Protein AF-A0A436FTK3-F1 (afdb_monomer)

Solvent-accessible surface area (backbone atoms only — not comparable to full-atom values): 15078 Å² total; per-residue (Å²): 104,61,49,60,59,57,43,42,43,65,61,56,48,52,35,53,52,25,52,74,69,74,47,86,57,78,79,84,74,52,60,85,70,37,54,44,73,93,48,45,76,84,38,62,98,36,31,51,55,28,17,63,27,24,53,17,51,73,57,84,62,74,92,44,69,84,29,49,45,37,90,75,38,35,69,37,56,40,64,34,30,89,88,58,62,38,43,26,29,13,31,55,62,85,71,75,52,49,54,31,65,59,27,26,24,32,49,45,66,89,50,94,93,46,76,40,73,25,55,57,34,62,77,29,45,62,90,55,43,74,36,44,95,54,41,64,79,61,88,67,90,50,87,64,54,43,69,52,39,60,58,69,53,41,89,82,52,77,51,82,41,48,86,39,15,33,28,23,36,56,46,52,71,89,62,56,91,58,31,22,32,36,77,45,79,34,70,59,27,67,60,37,52,74,69,70,50,59,63,68,55,33,54,64,72,21,36,41,61,20,17,22,18,42,14,46,88,46,38,38,39,33,81,82,32,36,35,39,78,54,47,91,88,42,89,59,30,50,84,92,30,17,28,42,40,55,56,79,49,42,85,74,54,49,87,89,50,74,82,78,65,86,72,76,80,84,70,132

Sequence (268 aa):
GSAVFFADLPRRRAIVEQFAAGSHPDFTRGFAARPDARYAEALKGTDLYNGWGSICYRGEDASFKDWNCGAGLRCAGVHESAIHPGFGTCVSDAGTAVGDPVEFGEIRMSSWGSDQYCRISPTTAKACAIDPARDKKPPVKLAGYGAARQRYDNPQQKTGGFPGGMLRKASCDKLPDEATCGRLAKTGFNDCIASGKDHKFCTKEFTKTAGLRACDKAHPCREDYICTAGYDDLVQAKAGKGTCIPPYFIFQFRVDGHPRSWVQDVRE

Radius of gyration: 20.64 Å; Cα contacts (8 Å, |Δi|>4): 523; chains: 1; bounding box: 57×51×52 Å

Nearest PDB structures (foldseek):
  1pyt-assembly1_D  TM=1.797E-01  e=7.342E+00  Bos taurus

Mean predicted aligned error: 8.43 Å

Structure (mmCIF, N/CA/C/O backbone):
data_AF-A0A436FTK3-F1
#
_entry.id   AF-A0A436FTK3-F1
#
loop_
_atom_site.group_PDB
_atom_site.id
_atom_site.type_symbol
_atom_site.label_atom_id
_atom_site.label_alt_id
_atom_site.label_comp_id
_atom_site.label_asym_id
_atom_site.label_entity_id
_atom_site.label_seq_id
_atom_site.pdbx_PDB_ins_code
_atom_site.Cartn_x
_atom_site.Cartn_y
_atom_site.Cartn_z
_atom_site.occupancy
_atom_site.B_iso_or_equiv
_atom_site.auth_seq_id
_atom_site.auth_comp_id
_atom_site.auth_asym_id
_atom_site.auth_atom_id
_atom_site.pdbx_PDB_model_num
ATOM 1 N N . GLY A 1 1 ? -10.104 1.700 -2.235 1.00 52.34 1 GLY A N 1
ATOM 2 C CA . GLY A 1 1 ? -10.501 2.410 -0.994 1.00 52.34 1 GLY A CA 1
ATOM 3 C C . GLY A 1 1 ? -9.342 2.403 -0.012 1.00 52.34 1 GLY A C 1
ATOM 4 O O . GLY A 1 1 ? -8.487 1.541 -0.155 1.00 52.34 1 GLY A O 1
ATOM 5 N N . SER A 1 2 ? -9.280 3.358 0.922 1.00 68.31 2 SER A N 1
ATOM 6 C CA . SER A 1 2 ? -8.193 3.462 1.920 1.00 68.31 2 SER A CA 1
ATOM 7 C C . SER A 1 2 ? -8.283 2.345 2.972 1.00 68.31 2 SER A C 1
ATOM 9 O O . SER A 1 2 ? -9.387 2.027 3.419 1.00 68.31 2 SER A O 1
ATOM 11 N N . ALA A 1 3 ? -7.139 1.777 3.374 1.00 79.19 3 ALA A N 1
ATOM 12 C CA . ALA A 1 3 ? -7.031 0.771 4.438 1.00 79.19 3 ALA A CA 1
ATOM 13 C C . ALA A 1 3 ? -7.686 1.254 5.740 1.00 79.19 3 ALA A C 1
ATOM 15 O O . ALA A 1 3 ? -8.516 0.559 6.322 1.00 79.19 3 ALA A O 1
ATOM 16 N N . VAL A 1 4 ? -7.403 2.507 6.108 1.00 81.44 4 VAL A N 1
ATOM 17 C CA . VAL A 1 4 ? -7.935 3.184 7.296 1.00 81.44 4 VAL A CA 1
ATOM 18 C C . VAL A 1 4 ? -9.462 3.174 7.324 1.00 81.44 4 VAL A C 1
ATOM 20 O O . VAL A 1 4 ? -10.056 2.980 8.378 1.00 81.44 4 VAL A O 1
ATOM 23 N N . PHE A 1 5 ? -10.125 3.353 6.176 1.00 85.44 5 PHE A N 1
ATOM 24 C CA . PHE A 1 5 ? -11.587 3.325 6.125 1.00 85.44 5 PHE A CA 1
ATOM 25 C C . PHE A 1 5 ? -12.142 1.933 6.439 1.00 85.44 5 PHE A C 1
ATOM 27 O O . PHE A 1 5 ? -13.043 1.812 7.265 1.00 85.44 5 PHE A O 1
ATOM 34 N N . PHE A 1 6 ? -11.613 0.890 5.790 1.00 88.50 6 PHE A N 1
ATOM 35 C CA . PHE A 1 6 ? -12.088 -0.480 5.999 1.00 88.50 6 PHE A CA 1
ATOM 36 C C . PHE A 1 6 ? -11.806 -0.965 7.418 1.00 88.50 6 PHE A C 1
ATOM 38 O O . PHE A 1 6 ? -12.663 -1.596 8.032 1.00 88.50 6 PHE A O 1
ATOM 45 N N . ALA A 1 7 ? -10.649 -0.598 7.961 1.00 89.75 7 ALA A N 1
ATOM 46 C CA . ALA A 1 7 ? -10.268 -0.947 9.316 1.00 89.75 7 ALA A CA 1
ATOM 47 C C . ALA A 1 7 ? -11.085 -0.200 10.393 1.00 89.75 7 ALA A C 1
ATOM 49 O O . ALA A 1 7 ? -11.213 -0.679 11.515 1.00 89.75 7 ALA A O 1
ATOM 50 N N . ASP A 1 8 ? -11.684 0.945 10.048 1.00 91.50 8 ASP A N 1
ATOM 51 C CA . ASP A 1 8 ? -12.569 1.731 10.921 1.00 91.50 8 ASP A CA 1
ATOM 52 C C . ASP A 1 8 ? -14.042 1.269 10.869 1.00 91.50 8 ASP A C 1
ATOM 54 O O . ASP A 1 8 ? -14.872 1.738 11.653 1.00 91.50 8 ASP A O 1
ATOM 58 N N . LEU A 1 9 ? -14.399 0.347 9.964 1.00 92.44 9 LEU A N 1
ATOM 59 C CA . LEU A 1 9 ? -15.775 -0.152 9.836 1.00 92.44 9 LEU A CA 1
ATOM 60 C C . LEU A 1 9 ? -16.331 -0.783 11.123 1.00 92.44 9 LEU A C 1
ATOM 62 O O . LEU A 1 9 ? -17.489 -0.489 11.429 1.00 92.44 9 LEU A O 1
ATOM 66 N N . PRO A 1 10 ? -15.576 -1.587 11.905 1.00 94.19 10 PRO A N 1
ATOM 67 C CA . PRO A 1 10 ? -16.071 -2.118 13.175 1.00 94.19 10 PRO A CA 1
ATOM 68 C C . PRO A 1 10 ? -16.485 -1.016 14.157 1.00 94.19 10 PRO A C 1
ATOM 70 O O . PRO A 1 10 ? -17.576 -1.077 14.719 1.00 94.19 10 PRO A O 1
ATOM 73 N N . ARG A 1 11 ? -15.679 0.047 14.290 1.00 94.38 11 ARG A N 1
ATOM 74 C CA . ARG A 1 11 ? -16.001 1.193 15.155 1.00 94.38 11 ARG A CA 1
ATOM 75 C C . ARG A 1 11 ? -17.244 1.934 14.680 1.00 94.38 11 ARG A C 1
ATOM 77 O O . ARG A 1 11 ? -18.115 2.269 15.475 1.00 94.38 11 ARG A O 1
ATOM 84 N N . ARG A 1 12 ? -17.346 2.187 13.372 1.00 94.31 12 ARG A N 1
ATOM 85 C CA .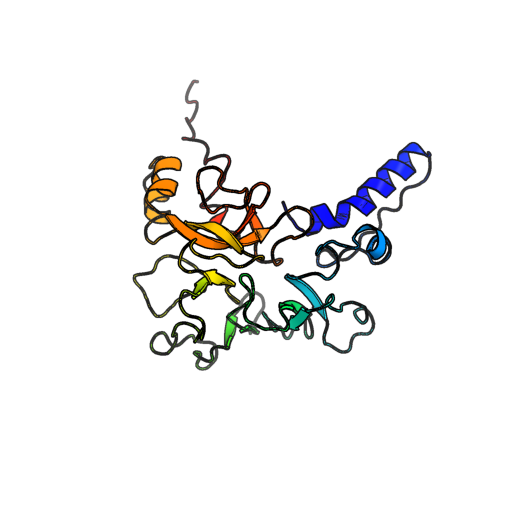 ARG A 1 12 ? -18.519 2.855 12.783 1.00 94.31 12 ARG A CA 1
ATOM 86 C C . ARG A 1 12 ? -19.791 2.050 13.003 1.00 94.31 12 ARG A C 1
ATOM 88 O O . ARG A 1 12 ? -20.820 2.636 13.317 1.00 94.31 12 ARG A O 1
ATOM 95 N N . ARG A 1 13 ? -19.713 0.725 12.859 1.00 95.50 13 ARG A N 1
ATOM 96 C CA . ARG A 1 13 ? -20.830 -0.176 13.146 1.00 95.50 13 ARG A CA 1
ATOM 97 C C . ARG A 1 13 ? -21.238 -0.091 14.617 1.00 95.50 13 ARG A C 1
ATOM 99 O O . ARG A 1 13 ? -22.412 0.143 14.874 1.00 95.50 13 ARG A O 1
ATOM 106 N N . ALA A 1 14 ? -20.281 -0.168 15.542 1.00 95.00 14 ALA A N 1
ATOM 107 C CA . ALA A 1 14 ? -20.550 -0.068 16.977 1.00 95.00 14 ALA A CA 1
ATOM 108 C C . ALA A 1 14 ? -21.253 1.250 17.355 1.00 95.00 14 ALA A C 1
ATOM 110 O O . ALA A 1 14 ? -22.196 1.244 18.140 1.00 95.00 14 ALA A O 1
ATOM 111 N N . ILE A 1 15 ? -20.861 2.375 16.743 1.00 95.88 15 ILE A N 1
ATOM 112 C CA . ILE A 1 15 ? -21.535 3.671 16.943 1.00 95.88 15 ILE A CA 1
ATOM 113 C C . ILE A 1 15 ? -22.996 3.620 16.480 1.00 95.88 15 ILE A C 1
ATOM 115 O O . ILE A 1 15 ? -23.885 4.089 17.188 1.00 95.88 15 ILE A O 1
ATOM 119 N N . VAL A 1 16 ? -23.258 3.054 15.297 1.00 97.19 16 VAL A N 1
ATOM 120 C CA . VAL A 1 16 ? -24.625 2.919 14.762 1.00 97.19 16 VAL A CA 1
ATOM 121 C C . VAL A 1 16 ? -25.474 2.003 15.649 1.00 97.19 16 VAL A C 1
ATOM 123 O O . VAL A 1 16 ? -26.627 2.325 15.923 1.00 97.19 16 VAL A O 1
ATOM 126 N N . GLU A 1 17 ? -24.908 0.903 16.142 1.00 96.75 17 GLU A N 1
ATOM 127 C CA . GLU A 1 17 ? -25.579 -0.020 17.066 1.00 96.75 17 GLU A CA 1
ATOM 128 C C . GLU A 1 17 ? -25.905 0.651 18.412 1.00 96.75 17 GLU A C 1
ATOM 130 O O . GLU A 1 17 ? -27.012 0.493 18.923 1.00 96.75 17 GLU A O 1
ATOM 135 N N . GLN A 1 18 ? -24.996 1.468 18.954 1.00 96.62 18 GLN A N 1
ATOM 136 C CA . GLN A 1 18 ? -25.225 2.235 20.185 1.00 96.62 18 GLN A CA 1
ATOM 137 C C . GLN A 1 18 ? -26.334 3.278 20.019 1.00 96.62 18 GLN A C 1
ATOM 139 O O . GLN A 1 18 ? -27.186 3.403 20.900 1.00 96.62 18 GLN A O 1
ATOM 144 N N . PHE A 1 19 ? -26.372 3.976 18.878 1.00 97.06 19 PHE A N 1
ATOM 145 C CA . PHE A 1 19 ? -27.487 4.863 18.547 1.00 97.06 19 PHE A CA 1
ATOM 146 C C . PHE A 1 19 ? -28.815 4.104 18.470 1.00 97.06 19 PHE A C 1
ATOM 148 O O . PHE A 1 19 ? -29.803 4.546 19.052 1.00 97.06 19 PHE A O 1
ATOM 155 N N . ALA A 1 20 ? -28.841 2.953 17.790 1.00 97.19 20 ALA A N 1
ATOM 156 C CA . ALA A 1 20 ? -30.044 2.131 17.667 1.00 97.19 20 ALA A CA 1
ATOM 157 C C . ALA A 1 20 ? -30.541 1.606 19.027 1.00 97.19 20 ALA A C 1
ATOM 159 O O . ALA A 1 20 ? -31.744 1.467 19.230 1.00 97.19 20 ALA A O 1
ATOM 160 N N . ALA A 1 21 ? -29.628 1.368 19.970 1.00 97.38 21 ALA A N 1
ATOM 161 C CA . ALA A 1 21 ? -29.932 0.956 21.338 1.00 97.38 21 ALA A CA 1
ATOM 162 C C . ALA A 1 21 ? -30.294 2.121 22.286 1.00 97.38 21 ALA A C 1
ATOM 164 O O . ALA A 1 21 ? -30.452 1.895 23.484 1.00 97.38 21 ALA A O 1
ATOM 165 N N . GLY A 1 22 ? -30.375 3.368 21.801 1.00 96.94 22 GLY A N 1
ATOM 166 C CA . GLY A 1 22 ? -30.648 4.545 22.638 1.00 96.94 22 GLY A CA 1
ATOM 167 C C . GLY A 1 22 ? -29.540 4.868 23.650 1.00 96.94 22 GLY A C 1
ATOM 168 O O . GLY A 1 22 ? -29.785 5.557 24.637 1.00 96.94 22 GLY A O 1
ATOM 169 N N . SER A 1 23 ? -28.331 4.350 23.431 1.00 96.69 23 SER A N 1
ATOM 170 C CA . SER A 1 23 ? -27.162 4.563 24.290 1.00 96.69 23 SER A CA 1
ATOM 171 C C . SER A 1 23 ? -26.340 5.775 23.833 1.00 96.69 23 SER A C 1
ATOM 173 O O . SER A 1 23 ? -26.513 6.270 22.721 1.00 96.69 23 SER A O 1
ATOM 175 N N . HIS A 1 24 ? -25.409 6.243 24.671 1.00 94.88 24 HIS A N 1
ATOM 176 C CA . HIS A 1 24 ? -24.444 7.288 24.304 1.00 94.88 24 HIS A CA 1
ATOM 177 C C . HIS A 1 24 ? -23.246 6.677 23.562 1.00 94.88 24 HIS A C 1
ATOM 179 O O . HIS A 1 24 ? -22.503 5.913 24.184 1.00 94.88 24 HIS A O 1
ATOM 185 N N . PRO A 1 25 ? -23.029 6.985 22.268 1.00 94.94 25 PRO A N 1
ATOM 186 C CA . PRO A 1 25 ? -21.965 6.332 21.527 1.00 94.94 25 PRO A CA 1
ATOM 187 C C . PRO A 1 25 ? -20.567 6.778 21.949 1.00 94.94 25 PRO A C 1
ATOM 189 O O . PRO A 1 25 ? -20.339 7.950 22.253 1.00 94.94 25 PRO A O 1
ATOM 192 N N . ASP A 1 26 ? -19.611 5.854 21.893 1.00 91.25 26 ASP A N 1
ATOM 193 C CA . ASP A 1 26 ? -18.200 6.173 22.098 1.00 91.25 26 ASP A CA 1
ATOM 194 C C . ASP A 1 26 ? -17.549 6.631 20.782 1.00 91.25 26 ASP A C 1
ATOM 196 O O . ASP A 1 26 ? -17.311 5.849 19.857 1.00 91.25 26 ASP A O 1
ATOM 200 N N . PHE A 1 27 ? -17.244 7.926 20.707 1.00 92.00 27 PHE A N 1
ATOM 201 C CA . PHE A 1 27 ? -16.619 8.551 19.541 1.00 92.00 27 PHE A CA 1
ATOM 202 C C . PHE A 1 27 ? -15.090 8.545 19.570 1.00 92.00 27 PHE A C 1
ATOM 204 O O . PHE A 1 27 ? -14.475 9.039 18.618 1.00 92.00 27 PHE A O 1
ATOM 211 N N . THR A 1 28 ? -14.463 8.004 20.618 1.00 90.44 28 THR A N 1
ATOM 212 C CA . THR A 1 28 ? -13.003 7.914 20.682 1.00 90.44 28 THR A CA 1
ATOM 213 C C . THR A 1 28 ? -12.458 7.164 19.465 1.00 90.44 28 THR A C 1
ATOM 215 O O . THR A 1 28 ? -13.048 6.206 18.954 1.00 90.44 28 THR A O 1
ATOM 218 N N . ARG A 1 29 ? -11.331 7.649 18.946 1.00 85.81 29 ARG A N 1
ATOM 219 C CA . ARG A 1 29 ? -10.703 7.140 17.728 1.00 85.81 29 ARG A CA 1
ATOM 220 C C . ARG A 1 29 ? -9.245 6.822 18.020 1.00 85.81 29 ARG A C 1
ATOM 222 O O . ARG A 1 29 ? -8.557 7.625 18.643 1.00 85.81 29 ARG A O 1
ATOM 229 N N . GLY A 1 30 ? -8.783 5.680 17.518 1.00 80.38 30 GLY A N 1
ATOM 230 C CA . GLY A 1 30 ? -7.362 5.358 17.481 1.00 80.38 30 GLY A CA 1
ATOM 231 C C . GLY A 1 30 ? -6.573 6.270 16.535 1.00 80.38 30 GLY A C 1
ATOM 232 O O . GLY A 1 30 ? -7.120 7.140 15.848 1.00 80.38 30 GLY A O 1
ATOM 233 N N . PHE A 1 31 ? -5.265 6.042 16.473 1.00 85.12 31 PHE A N 1
ATOM 234 C CA . PHE A 1 31 ? -4.389 6.732 15.532 1.00 85.12 31 PHE A CA 1
ATOM 235 C C . PHE A 1 31 ? -4.817 6.473 14.082 1.00 85.12 31 PHE A C 1
ATOM 237 O O . PHE A 1 31 ? -5.292 5.398 13.735 1.00 85.12 31 PHE A O 1
ATOM 244 N N . ALA A 1 32 ? -4.605 7.441 13.188 1.00 81.25 32 ALA A N 1
ATOM 245 C CA . ALA A 1 32 ? -4.897 7.232 11.766 1.00 81.25 32 ALA A CA 1
ATOM 246 C C . ALA A 1 32 ? -4.055 6.096 11.153 1.00 81.25 32 ALA A C 1
ATOM 248 O O . ALA A 1 32 ? -4.505 5.450 10.215 1.00 81.25 32 ALA A O 1
ATOM 249 N N . ALA A 1 33 ? -2.867 5.851 11.713 1.00 83.75 33 ALA A N 1
ATOM 250 C CA . ALA A 1 33 ? -1.909 4.851 11.255 1.00 83.75 33 ALA A CA 1
ATOM 251 C C . ALA A 1 33 ? -2.254 3.407 11.657 1.00 83.75 33 ALA A C 1
ATOM 253 O O . ALA A 1 33 ? -1.669 2.475 11.105 1.00 83.75 33 ALA A O 1
ATOM 254 N N . ARG A 1 34 ? -3.146 3.203 12.638 1.00 87.31 34 ARG A N 1
ATOM 255 C CA . ARG A 1 34 ? -3.494 1.862 13.114 1.00 87.31 34 ARG A CA 1
ATOM 256 C C . ARG A 1 34 ? -4.878 1.831 13.758 1.00 87.31 34 ARG A C 1
ATOM 258 O O . ARG A 1 34 ? -5.191 2.734 14.535 1.00 87.31 34 ARG A O 1
ATOM 265 N N . PRO A 1 35 ? -5.701 0.806 13.487 1.00 88.56 35 PRO A N 1
ATOM 266 C CA . PRO A 1 35 ? -7.014 0.706 14.107 1.00 88.56 35 PRO A CA 1
ATOM 267 C C . PRO A 1 35 ? -6.892 0.600 15.622 1.00 88.56 35 PRO A C 1
ATOM 269 O O . PRO A 1 35 ? -5.882 0.144 16.158 1.00 88.56 35 PRO A O 1
ATOM 272 N N . ASP A 1 36 ? -7.946 1.013 16.311 1.00 89.06 36 ASP A N 1
ATOM 273 C CA . ASP A 1 36 ? -8.009 0.899 17.760 1.00 89.06 36 ASP A CA 1
ATOM 274 C C . ASP A 1 36 ? -7.961 -0.580 18.185 1.00 89.06 36 ASP A C 1
ATOM 276 O O . ASP A 1 36 ? -8.676 -1.421 17.628 1.00 89.06 36 ASP A O 1
ATOM 280 N N . ALA A 1 37 ? -7.111 -0.886 19.169 1.00 89.69 37 ALA A N 1
ATOM 281 C CA . ALA A 1 37 ? -6.830 -2.244 19.627 1.00 89.69 37 ALA A CA 1
ATOM 282 C C . ALA A 1 37 ? -8.086 -2.999 20.079 1.00 89.69 37 ALA A C 1
ATOM 284 O O . ALA A 1 37 ? -8.155 -4.219 19.927 1.00 89.69 37 ALA A O 1
ATOM 285 N N . ARG A 1 38 ? -9.121 -2.293 20.555 1.00 92.00 38 ARG A N 1
ATOM 286 C CA . ARG A 1 38 ? -10.391 -2.923 20.945 1.00 92.00 38 ARG A CA 1
ATOM 287 C C . ARG A 1 38 ? -11.106 -3.622 19.779 1.00 92.00 38 ARG A C 1
ATOM 289 O O . ARG A 1 38 ? -11.926 -4.502 20.011 1.00 92.00 38 ARG A O 1
ATOM 296 N N . TYR A 1 39 ? -10.804 -3.240 18.534 1.00 92.75 39 TYR A N 1
ATOM 297 C CA . TYR A 1 39 ? -11.372 -3.843 17.325 1.00 92.75 39 TYR A CA 1
ATOM 298 C C . TYR A 1 39 ? -10.430 -4.851 16.653 1.00 92.75 39 TYR A C 1
ATOM 300 O O . TYR A 1 39 ? -10.761 -5.353 15.580 1.00 92.75 39 TYR A O 1
ATOM 308 N N . ALA A 1 40 ? -9.286 -5.185 17.262 1.00 91.62 40 ALA A N 1
ATOM 309 C CA . ALA A 1 40 ? -8.318 -6.118 16.682 1.00 91.62 40 ALA A CA 1
ATOM 310 C C . ALA A 1 40 ? -8.939 -7.492 16.369 1.00 91.62 40 ALA A C 1
ATOM 312 O O . ALA A 1 40 ? -8.733 -8.021 15.278 1.00 91.62 40 ALA A O 1
ATOM 313 N N . GLU A 1 41 ? -9.764 -8.040 17.270 1.00 94.06 41 GLU A N 1
ATOM 314 C CA . GLU A 1 41 ? -10.423 -9.336 17.041 1.00 94.06 41 GLU A CA 1
ATOM 315 C C . GLU A 1 41 ? -11.429 -9.271 15.879 1.00 94.06 41 GLU A C 1
ATOM 317 O O . GLU A 1 41 ? -11.510 -10.200 15.080 1.00 94.06 41 GLU A O 1
ATOM 322 N N . ALA A 1 42 ? -12.137 -8.148 15.711 1.00 94.31 42 ALA A N 1
ATOM 323 C CA . ALA A 1 42 ? -13.072 -7.957 14.598 1.00 94.31 42 ALA A CA 1
ATOM 324 C C . ALA A 1 42 ? -12.371 -7.857 13.228 1.00 94.31 42 ALA A C 1
ATOM 326 O O . ALA A 1 42 ? -13.017 -8.015 12.193 1.00 94.31 42 ALA A O 1
ATOM 327 N N . LEU A 1 43 ? -11.064 -7.579 13.220 1.00 93.88 43 LEU A N 1
ATOM 328 C CA . LEU A 1 43 ? -10.228 -7.468 12.021 1.00 93.88 43 LEU A CA 1
ATOM 329 C C . LEU A 1 43 ? -9.373 -8.719 11.774 1.00 93.88 43 LEU A C 1
ATOM 331 O O . LEU A 1 43 ? -8.579 -8.754 10.830 1.00 93.88 43 LEU A O 1
ATOM 335 N N . LYS A 1 44 ? -9.518 -9.753 12.602 1.00 92.94 44 LYS A N 1
ATOM 336 C CA . LYS A 1 44 ? -8.760 -10.997 12.488 1.00 92.94 44 LYS A CA 1
ATOM 337 C C . LYS A 1 44 ? -9.003 -11.681 11.144 1.00 92.94 44 LYS A C 1
ATOM 339 O O . LYS A 1 44 ? -10.121 -11.718 10.638 1.00 92.94 44 LYS A O 1
ATOM 344 N N . GLY A 1 45 ? -7.936 -12.231 10.567 1.00 91.00 45 GLY A N 1
ATOM 345 C CA . GLY A 1 45 ? -7.968 -12.820 9.224 1.00 91.00 45 GLY A CA 1
ATOM 346 C C . GLY A 1 45 ? -7.916 -11.792 8.088 1.00 91.00 45 GLY A C 1
ATOM 347 O O . GLY A 1 45 ? -8.087 -12.164 6.931 1.00 91.00 45 GLY A O 1
ATOM 348 N N . THR A 1 46 ? -7.673 -10.517 8.401 1.00 93.94 46 THR A N 1
ATOM 349 C CA . THR A 1 46 ? -7.400 -9.458 7.423 1.00 93.94 46 THR A CA 1
ATOM 350 C C . THR A 1 46 ? -6.044 -8.817 7.707 1.00 93.94 46 THR A C 1
ATOM 352 O O . THR A 1 46 ? -5.528 -8.899 8.821 1.00 93.94 46 THR A O 1
ATOM 355 N N . ASP A 1 47 ? -5.503 -8.105 6.725 1.00 93.25 47 ASP A N 1
ATOM 356 C CA . ASP A 1 47 ? -4.283 -7.312 6.870 1.00 93.25 47 ASP A CA 1
ATOM 357 C C . ASP A 1 47 ? -4.549 -5.903 7.444 1.00 93.25 47 ASP A C 1
ATOM 359 O O . ASP A 1 47 ? -3.649 -5.068 7.499 1.00 93.25 47 ASP A O 1
ATOM 363 N N . LEU A 1 48 ? -5.782 -5.603 7.870 1.00 92.25 48 LEU A N 1
ATOM 364 C CA . LEU A 1 48 ? -6.204 -4.248 8.246 1.00 92.25 48 LEU A CA 1
ATOM 365 C C . LEU A 1 48 ? -5.636 -3.754 9.586 1.00 92.25 48 LEU A C 1
ATOM 367 O O . LEU A 1 48 ? -5.638 -2.548 9.824 1.00 92.25 48 LEU A O 1
ATOM 371 N N . TYR A 1 49 ? -5.179 -4.651 10.466 1.00 92.94 49 TYR A N 1
ATOM 372 C CA . TYR A 1 49 ? -4.683 -4.288 11.801 1.00 92.94 49 TYR A CA 1
ATOM 373 C C . TYR A 1 49 ? -3.150 -4.241 11.889 1.00 92.94 49 TYR A C 1
ATOM 375 O O . TYR A 1 49 ? -2.567 -3.232 12.293 1.00 92.94 49 TYR A O 1
ATOM 383 N N . ASN A 1 50 ? -2.489 -5.340 11.523 1.00 93.75 50 ASN A N 1
ATOM 384 C CA . ASN A 1 50 ? -1.034 -5.503 11.586 1.00 93.75 50 ASN A CA 1
ATOM 385 C C . ASN A 1 50 ? -0.470 -6.284 10.386 1.00 93.75 50 ASN A C 1
ATOM 387 O O . ASN A 1 50 ? 0.590 -6.905 10.489 1.00 93.75 50 ASN A O 1
ATOM 391 N N . GLY A 1 51 ? -1.199 -6.291 9.271 1.00 93.94 51 GLY A N 1
ATOM 392 C CA . GLY A 1 51 ? -0.831 -7.037 8.078 1.00 93.94 51 GLY A CA 1
ATOM 393 C C . GLY A 1 51 ? 0.206 -6.337 7.213 1.00 93.94 51 GLY A C 1
ATOM 394 O O . GLY A 1 51 ? 0.840 -5.346 7.588 1.00 93.94 51 GLY A O 1
ATOM 395 N N . TRP A 1 52 ? 0.413 -6.879 6.016 1.00 93.56 52 TRP A N 1
ATOM 396 C CA . TRP A 1 52 ? 1.472 -6.408 5.132 1.00 93.56 52 TRP A CA 1
ATOM 397 C C . TRP A 1 52 ? 1.204 -4.973 4.673 1.00 93.56 52 TRP A C 1
ATOM 399 O O . TRP A 1 52 ? 0.255 -4.695 3.945 1.00 93.56 52 TRP A O 1
ATOM 409 N N . GLY A 1 53 ? 2.097 -4.055 5.023 1.00 91.06 53 GLY A N 1
ATOM 410 C CA . GLY A 1 53 ? 1.990 -2.639 4.700 1.00 91.06 53 GLY A CA 1
ATOM 411 C C . GLY A 1 53 ? 1.434 -1.765 5.826 1.00 91.06 53 GLY A C 1
ATOM 412 O O . GLY A 1 53 ? 1.464 -0.545 5.674 1.00 91.06 53 GLY A O 1
ATOM 413 N N . SER A 1 54 ? 0.988 -2.355 6.942 1.00 91.88 54 SER A N 1
ATOM 414 C CA . SER A 1 54 ? 0.609 -1.621 8.155 1.00 91.88 54 SER A CA 1
ATOM 415 C C . SER A 1 54 ? 1.815 -0.953 8.817 1.00 91.88 54 SER A C 1
ATOM 417 O O . SER A 1 54 ? 2.955 -1.403 8.670 1.00 91.88 54 SER A O 1
ATOM 419 N N . ILE A 1 55 ? 1.565 0.106 9.588 1.00 92.81 55 ILE A N 1
ATOM 420 C CA . ILE A 1 55 ? 2.589 0.754 10.411 1.00 92.81 55 ILE A CA 1
ATOM 421 C C . ILE A 1 55 ? 2.916 -0.116 11.631 1.00 92.81 55 ILE A C 1
ATOM 423 O O . ILE A 1 55 ? 2.026 -0.663 12.283 1.00 92.81 55 ILE A O 1
ATOM 427 N N . CYS A 1 56 ? 4.204 -0.218 11.944 1.00 94.38 56 CYS A N 1
ATOM 428 C CA . CYS A 1 56 ? 4.739 -0.932 13.100 1.00 94.38 56 CYS A CA 1
ATOM 429 C C . CYS A 1 56 ? 5.754 -0.069 13.850 1.00 94.38 56 CYS A C 1
ATOM 431 O O . CYS A 1 56 ? 6.188 0.975 13.355 1.00 94.38 56 CYS A O 1
ATOM 433 N N . TYR A 1 57 ? 6.139 -0.521 15.039 1.00 95.81 57 TYR A N 1
ATOM 434 C CA . TYR A 1 57 ? 7.082 0.164 15.906 1.00 95.81 57 TYR A CA 1
ATOM 435 C C . TYR A 1 57 ? 8.208 -0.773 16.353 1.00 95.81 57 TYR A C 1
ATOM 437 O O . TYR A 1 57 ? 7.995 -1.952 16.622 1.00 95.81 57 TYR A O 1
ATOM 445 N N . ARG A 1 58 ? 9.422 -0.230 16.407 1.00 94.94 58 ARG A N 1
ATOM 446 C CA . ARG A 1 58 ? 10.682 -0.898 16.786 1.00 94.94 58 ARG A CA 1
ATOM 447 C C . ARG A 1 58 ? 11.547 -0.022 17.702 1.00 94.94 58 ARG A C 1
ATOM 449 O O . ARG A 1 58 ? 12.731 -0.298 17.858 1.00 94.94 58 ARG A O 1
ATOM 456 N N . GLY A 1 59 ? 10.990 1.078 18.211 1.00 92.50 59 GLY A N 1
ATOM 457 C CA . GLY A 1 59 ? 11.639 1.893 19.235 1.00 92.50 59 GLY A CA 1
ATOM 458 C C . GLY A 1 59 ? 11.317 1.385 20.641 1.00 92.50 59 GLY A C 1
ATOM 459 O O . GLY A 1 59 ? 10.824 0.271 20.811 1.00 92.50 59 GLY A O 1
ATOM 460 N N . GLU A 1 60 ? 11.563 2.228 21.640 1.00 92.81 60 GLU A N 1
ATOM 461 C CA . GLU A 1 60 ? 11.463 1.864 23.062 1.00 92.81 60 GLU A CA 1
ATOM 462 C C . GLU A 1 60 ? 10.247 2.480 23.784 1.00 92.81 60 GLU A C 1
ATOM 464 O O . GLU A 1 60 ? 10.015 2.185 24.955 1.00 92.81 60 GLU A O 1
ATOM 469 N N . ASP A 1 61 ? 9.436 3.311 23.114 1.00 92.94 61 ASP A N 1
ATOM 470 C CA . ASP A 1 61 ? 8.218 3.881 23.706 1.00 92.94 61 ASP A CA 1
ATOM 471 C C . ASP A 1 61 ? 7.168 2.789 23.983 1.00 92.94 61 ASP A C 1
ATOM 473 O O . ASP A 1 61 ? 6.600 2.168 23.075 1.00 92.94 61 ASP A O 1
ATOM 477 N N . ALA A 1 62 ? 6.883 2.586 25.271 1.00 93.25 62 ALA A N 1
ATOM 478 C CA . ALA A 1 62 ? 5.954 1.577 25.764 1.00 93.25 62 ALA A CA 1
ATOM 479 C C . ALA A 1 62 ? 4.514 1.756 25.247 1.00 93.25 62 ALA A C 1
ATOM 481 O O . ALA A 1 62 ? 3.766 0.777 25.193 1.00 93.25 62 ALA A O 1
ATOM 482 N N . SER A 1 63 ? 4.129 2.965 24.826 1.00 89.81 63 SER A N 1
ATOM 483 C CA . SER A 1 63 ? 2.808 3.262 24.251 1.00 89.81 63 SER A CA 1
ATOM 484 C C . SER A 1 63 ? 2.565 2.519 22.933 1.00 89.81 63 SER A C 1
ATOM 486 O O . SER A 1 63 ? 1.419 2.274 22.554 1.00 89.81 63 SER A O 1
ATOM 488 N N . PHE A 1 64 ? 3.640 2.118 22.248 1.00 92.88 64 PHE A N 1
ATOM 489 C CA . PHE A 1 64 ? 3.599 1.415 20.968 1.00 92.88 64 PHE A CA 1
ATOM 490 C C . PHE A 1 64 ? 4.076 -0.041 21.067 1.00 92.88 64 PHE A C 1
ATOM 492 O O . PHE A 1 64 ? 4.291 -0.683 20.042 1.00 92.88 64 PHE A O 1
ATOM 499 N N . LYS A 1 65 ? 4.200 -0.609 22.274 1.00 90.62 65 LYS A N 1
ATOM 500 C CA . LYS A 1 65 ? 4.673 -1.995 22.477 1.00 90.62 65 LYS A CA 1
ATOM 501 C C . LYS A 1 65 ? 3.871 -3.047 21.692 1.00 90.62 65 LYS A C 1
ATOM 503 O O . LYS A 1 65 ? 4.417 -4.052 21.249 1.00 90.62 65 LYS A O 1
ATOM 508 N N . ASP A 1 66 ? 2.582 -2.788 21.474 1.00 90.81 66 ASP A N 1
ATOM 509 C CA . ASP A 1 66 ? 1.676 -3.698 20.767 1.00 90.81 66 ASP A CA 1
ATOM 510 C C . ASP A 1 66 ? 1.667 -3.456 19.243 1.00 90.81 66 ASP A C 1
ATOM 512 O O . ASP A 1 66 ? 0.922 -4.102 18.500 1.00 90.81 66 ASP A O 1
ATOM 516 N N . TRP A 1 67 ? 2.493 -2.527 18.741 1.00 94.12 67 TRP A N 1
ATOM 517 C CA . TRP A 1 67 ? 2.657 -2.185 17.321 1.00 94.12 67 TRP A CA 1
ATOM 518 C C . TRP A 1 67 ? 3.622 -3.123 16.597 1.00 94.12 67 TRP A C 1
ATOM 520 O O . TRP A 1 67 ? 4.540 -2.707 15.897 1.00 94.12 67 TRP A O 1
ATOM 530 N N . ASN A 1 68 ? 3.359 -4.419 16.744 1.00 94.25 68 ASN A N 1
ATOM 531 C CA . ASN A 1 68 ? 4.023 -5.495 16.018 1.00 94.25 68 ASN A CA 1
ATOM 532 C C . ASN A 1 68 ? 3.360 -5.786 14.660 1.00 94.25 68 ASN A C 1
ATOM 534 O O . ASN A 1 68 ? 2.244 -5.339 14.377 1.00 94.25 68 ASN A O 1
ATOM 538 N N . CYS A 1 69 ? 4.069 -6.555 13.835 1.00 95.44 69 CYS A N 1
ATOM 539 C CA . CYS A 1 69 ? 3.561 -7.103 12.582 1.00 95.44 69 CYS A CA 1
ATOM 540 C C . CYS A 1 69 ? 2.963 -8.497 12.785 1.00 95.44 69 CYS A C 1
ATOM 542 O O . CYS A 1 69 ? 3.354 -9.220 13.700 1.00 95.44 69 CYS A O 1
ATOM 544 N N . GLY A 1 70 ? 2.019 -8.864 11.919 1.00 94.44 70 GLY A N 1
ATOM 545 C CA . GLY A 1 70 ? 1.432 -10.198 11.870 1.00 94.44 70 GLY A CA 1
ATOM 546 C C . GLY A 1 70 ? 2.428 -11.284 11.448 1.00 94.44 70 GLY A C 1
ATOM 547 O O . GLY A 1 70 ? 3.586 -11.020 11.125 1.00 94.44 70 GLY A O 1
ATOM 548 N N . ALA A 1 71 ? 1.966 -12.534 11.445 1.00 93.69 71 ALA A N 1
ATOM 549 C CA . ALA A 1 71 ? 2.796 -13.686 11.103 1.00 93.69 71 ALA A CA 1
ATOM 550 C C . ALA A 1 71 ? 3.386 -13.585 9.680 1.00 93.69 71 ALA A C 1
ATOM 552 O O . ALA A 1 71 ? 2.705 -13.170 8.745 1.00 93.69 71 ALA A O 1
ATOM 553 N N . GLY A 1 72 ? 4.650 -13.992 9.518 1.00 93.38 72 GLY A N 1
ATOM 554 C CA . GLY A 1 72 ? 5.362 -13.949 8.231 1.00 93.38 72 GLY A CA 1
ATOM 555 C C . GLY A 1 72 ? 5.827 -12.551 7.799 1.00 93.38 72 GLY A C 1
ATOM 556 O O . GLY A 1 72 ? 6.320 -12.382 6.679 1.00 93.38 72 GLY A O 1
ATOM 557 N N . LEU A 1 73 ? 5.680 -11.552 8.673 1.00 95.81 73 LEU A N 1
ATOM 558 C CA . LEU A 1 73 ? 6.063 -10.168 8.427 1.00 95.81 73 LEU A CA 1
ATOM 559 C C . LEU A 1 73 ? 7.068 -9.688 9.472 1.00 95.81 73 LEU A C 1
ATOM 561 O O . LEU A 1 73 ? 7.056 -10.113 10.626 1.00 95.81 73 LEU A O 1
ATOM 565 N N . ARG A 1 74 ? 7.892 -8.722 9.075 1.00 95.38 74 ARG A N 1
ATOM 566 C CA . ARG A 1 74 ? 8.834 -8.026 9.956 1.00 95.38 74 ARG A CA 1
ATOM 567 C C . ARG A 1 74 ? 8.628 -6.521 9.887 1.00 95.38 74 ARG A C 1
ATOM 569 O O . ARG A 1 74 ? 8.206 -5.991 8.858 1.00 95.38 74 ARG A O 1
ATOM 576 N N . CYS A 1 75 ? 8.983 -5.825 10.962 1.00 95.12 75 CYS A N 1
ATOM 577 C CA . CYS A 1 75 ? 8.949 -4.369 10.988 1.00 95.12 75 CYS A CA 1
ATOM 578 C C . CYS A 1 75 ? 10.210 -3.783 10.339 1.00 95.12 75 CYS A C 1
ATOM 580 O O . CYS A 1 75 ? 11.325 -4.083 10.766 1.00 95.12 75 CYS A O 1
ATOM 582 N N . ALA A 1 76 ? 10.052 -2.949 9.307 1.00 92.25 76 ALA A N 1
ATOM 583 C CA . ALA A 1 76 ? 11.170 -2.344 8.583 1.00 92.25 76 ALA A CA 1
ATOM 584 C C . ALA A 1 76 ? 11.070 -0.816 8.515 1.00 92.25 76 ALA A C 1
ATOM 586 O O . ALA A 1 76 ? 10.033 -0.272 8.142 1.00 92.25 76 ALA A O 1
ATOM 587 N N . GLY A 1 77 ? 12.172 -0.118 8.800 1.00 91.12 77 GLY A N 1
ATOM 588 C CA . GLY A 1 77 ? 12.292 1.327 8.597 1.00 91.12 77 GLY A CA 1
ATOM 589 C C . GLY A 1 77 ? 12.434 1.689 7.121 1.00 91.12 77 GLY A C 1
ATOM 590 O O . GLY A 1 77 ? 13.544 1.856 6.629 1.00 91.12 77 GLY A O 1
ATOM 591 N N . VAL A 1 78 ? 11.318 1.773 6.391 1.00 87.44 78 VAL A N 1
ATOM 592 C CA . VAL A 1 78 ? 11.317 2.168 4.966 1.00 87.44 78 VAL A CA 1
ATOM 593 C C . VAL A 1 78 ? 11.678 3.652 4.804 1.00 87.44 78 VAL A C 1
ATOM 595 O O . VAL A 1 78 ? 12.427 4.022 3.893 1.00 87.44 78 VAL A O 1
ATOM 598 N N . HIS A 1 79 ? 11.183 4.474 5.734 1.00 85.62 79 HIS A N 1
ATOM 599 C CA . HIS A 1 79 ? 11.421 5.911 5.839 1.00 85.62 79 HIS A CA 1
ATOM 600 C C . HIS A 1 79 ? 11.794 6.258 7.284 1.00 85.62 79 HIS A C 1
ATOM 602 O O . HIS A 1 79 ? 10.928 6.527 8.111 1.00 85.62 79 HIS A O 1
ATOM 608 N N . GLU A 1 80 ? 13.085 6.203 7.595 1.00 89.06 80 GLU A N 1
ATOM 609 C CA . GLU A 1 80 ? 13.631 6.646 8.878 1.00 89.06 80 GLU A CA 1
ATOM 610 C C . GLU A 1 80 ? 13.355 8.137 9.098 1.00 89.06 80 GLU A C 1
ATOM 612 O O . GLU A 1 80 ? 13.365 8.924 8.152 1.00 89.06 80 GLU A O 1
ATOM 617 N N . SER A 1 81 ? 13.130 8.542 10.345 1.00 86.69 81 SER A N 1
ATOM 618 C CA . SER A 1 81 ? 12.960 9.947 10.714 1.00 86.69 81 SER A CA 1
ATOM 619 C C . SER A 1 81 ? 13.450 10.177 12.135 1.00 86.69 81 SER A C 1
ATOM 621 O O . SER A 1 81 ? 13.082 9.438 13.046 1.00 86.69 81 SER A O 1
ATOM 623 N N . ALA A 1 82 ? 14.231 11.238 12.341 1.00 87.38 82 ALA A N 1
ATOM 624 C CA . ALA A 1 82 ? 14.644 11.662 13.678 1.00 87.38 82 ALA A CA 1
ATOM 625 C C . ALA A 1 82 ? 13.479 12.237 14.511 1.00 87.38 82 ALA A C 1
ATOM 627 O O . ALA A 1 82 ? 13.556 12.255 15.734 1.00 87.38 82 ALA A O 1
ATOM 628 N N . ILE A 1 83 ? 12.403 12.699 13.861 1.00 86.06 83 ILE A N 1
ATOM 629 C CA . ILE A 1 83 ? 11.223 13.289 14.520 1.00 86.06 83 ILE A CA 1
ATOM 630 C C . ILE A 1 83 ? 10.242 12.205 14.965 1.00 86.06 83 ILE A C 1
ATOM 632 O O . ILE A 1 83 ? 9.614 12.319 16.016 1.00 86.06 83 ILE A O 1
ATOM 636 N N . HIS A 1 84 ? 10.133 11.133 14.180 1.00 85.31 84 HIS A N 1
ATOM 637 C CA . HIS A 1 84 ? 9.302 9.971 14.490 1.00 85.31 84 HIS A CA 1
ATOM 638 C C . HIS A 1 84 ? 10.156 8.693 14.505 1.00 85.31 84 HIS A C 1
ATOM 640 O O . HIS A 1 84 ? 9.963 7.810 13.660 1.00 85.31 84 HIS A O 1
ATOM 646 N N . PRO A 1 85 ? 11.126 8.588 15.434 1.00 91.12 85 PRO A N 1
ATOM 647 C CA . PRO A 1 85 ? 12.048 7.465 15.469 1.00 91.12 85 PRO A CA 1
ATOM 648 C C . PRO A 1 85 ? 11.318 6.169 15.816 1.00 91.12 85 PRO A C 1
ATOM 650 O O . PRO A 1 85 ? 10.322 6.152 16.539 1.00 91.12 85 PRO A O 1
ATOM 653 N N . GLY A 1 86 ? 11.833 5.055 15.301 1.00 92.50 86 GLY A N 1
ATOM 654 C CA . GLY A 1 86 ? 11.331 3.726 15.638 1.00 92.50 86 GLY A CA 1
ATOM 655 C C . GLY A 1 86 ? 10.057 3.312 14.904 1.00 92.50 86 GLY A C 1
ATOM 656 O O . GLY A 1 86 ? 9.707 2.140 14.967 1.00 92.50 86 GLY A O 1
ATOM 657 N N . PHE A 1 87 ? 9.390 4.185 14.150 1.00 93.38 87 PHE A N 1
ATOM 658 C CA . PHE A 1 87 ? 8.318 3.740 13.259 1.00 93.38 87 PHE A CA 1
ATOM 659 C C . PHE A 1 87 ? 8.873 2.997 12.038 1.00 93.38 87 PHE A C 1
ATOM 661 O O . PHE A 1 87 ? 10.022 3.173 11.611 1.00 93.38 87 PHE A O 1
ATOM 668 N N . GLY A 1 88 ? 8.049 2.109 11.500 1.00 93.19 88 GLY A N 1
ATOM 669 C CA . GLY A 1 88 ? 8.347 1.326 10.317 1.00 93.19 88 GLY A CA 1
ATOM 670 C C . GLY A 1 88 ? 7.080 0.817 9.650 1.00 93.19 88 GLY A C 1
ATOM 671 O O . GLY A 1 88 ? 5.959 1.196 9.991 1.00 93.19 88 GLY A O 1
ATOM 672 N N . THR A 1 89 ? 7.274 -0.074 8.691 1.00 93.00 89 THR A N 1
ATOM 673 C CA . THR A 1 89 ? 6.204 -0.721 7.944 1.00 93.00 89 THR A CA 1
ATOM 674 C C . THR A 1 89 ? 6.371 -2.229 8.014 1.00 93.00 89 THR A C 1
ATOM 676 O O . THR A 1 89 ? 7.489 -2.739 7.904 1.00 93.00 89 THR A O 1
ATOM 679 N N . CYS A 1 90 ? 5.265 -2.947 8.170 1.00 94.50 90 CYS A N 1
ATOM 680 C CA . CYS A 1 90 ? 5.242 -4.395 8.071 1.00 94.50 90 CYS A CA 1
ATOM 681 C C . CYS A 1 90 ? 5.513 -4.814 6.632 1.00 94.50 90 CYS A C 1
ATOM 683 O O . CYS A 1 90 ? 4.774 -4.440 5.724 1.00 94.50 90 CYS A O 1
ATOM 685 N N . VAL A 1 91 ? 6.582 -5.571 6.422 1.00 92.75 91 VAL A N 1
ATOM 686 C CA . VAL A 1 91 ? 7.031 -6.067 5.113 1.00 92.75 91 VAL A CA 1
ATOM 687 C C . VAL A 1 91 ? 7.227 -7.573 5.181 1.00 92.75 91 VAL A C 1
ATOM 689 O O . VAL A 1 91 ? 7.343 -8.116 6.282 1.00 92.75 91 VAL A O 1
ATOM 692 N N . SER A 1 92 ? 7.284 -8.250 4.033 1.00 92.25 92 SER A N 1
ATOM 693 C CA . SER A 1 92 ? 7.559 -9.687 4.019 1.00 92.25 92 SER A CA 1
ATOM 694 C C . SER A 1 92 ? 8.888 -9.988 4.708 1.00 92.25 92 SER A C 1
ATOM 696 O O . SER A 1 92 ? 9.916 -9.364 4.414 1.00 92.25 92 SER A O 1
ATOM 698 N N . ASP A 1 93 ? 8.883 -10.979 5.597 1.00 90.00 93 ASP A N 1
ATOM 699 C CA . ASP A 1 93 ? 10.108 -11.456 6.235 1.00 90.00 93 ASP A CA 1
ATOM 700 C C . ASP A 1 93 ? 11.067 -12.090 5.207 1.00 90.00 93 ASP A C 1
ATOM 702 O O . ASP A 1 93 ? 12.277 -11.880 5.253 1.00 90.00 93 ASP A O 1
ATOM 706 N N . ALA A 1 94 ? 10.514 -12.722 4.163 1.00 78.94 94 ALA A N 1
ATOM 707 C CA . ALA A 1 94 ? 11.269 -13.286 3.040 1.00 78.94 94 ALA A CA 1
ATOM 708 C C . ALA A 1 94 ? 11.915 -12.225 2.117 1.00 78.94 94 ALA A C 1
ATOM 710 O O . ALA A 1 94 ? 12.740 -12.561 1.263 1.00 78.94 94 ALA A O 1
ATOM 711 N N . GLY A 1 95 ? 11.534 -10.947 2.248 1.00 70.44 95 GLY A N 1
ATOM 712 C CA . GLY A 1 95 ? 12.196 -9.796 1.619 1.00 70.44 95 GLY A CA 1
ATOM 713 C C . GLY A 1 95 ? 12.144 -9.716 0.087 1.00 70.44 95 GLY A C 1
ATOM 714 O O . GLY A 1 95 ? 12.934 -8.977 -0.503 1.00 70.44 95 GLY A O 1
ATOM 715 N N . THR A 1 96 ? 11.271 -10.479 -0.576 1.00 74.75 96 THR A N 1
ATOM 716 C CA . THR A 1 96 ? 11.249 -10.597 -2.047 1.00 74.75 96 THR A CA 1
ATOM 717 C C . THR A 1 96 ? 9.849 -10.703 -2.666 1.00 74.75 96 THR A C 1
ATOM 719 O O . THR A 1 96 ? 9.722 -11.055 -3.842 1.00 74.75 96 THR A O 1
ATOM 722 N N . ALA A 1 97 ? 8.792 -10.368 -1.924 1.00 89.94 97 ALA A N 1
ATOM 723 C CA . ALA A 1 97 ? 7.425 -10.519 -2.406 1.00 89.94 97 ALA A CA 1
ATOM 724 C C . ALA A 1 97 ? 6.959 -9.284 -3.200 1.00 89.94 97 ALA A C 1
ATOM 726 O O . ALA A 1 97 ? 7.366 -8.143 -2.941 1.00 89.94 97 ALA A O 1
ATOM 727 N N . VAL A 1 98 ? 6.114 -9.490 -4.217 1.00 91.31 98 VAL A N 1
ATOM 728 C CA . VAL A 1 98 ? 5.592 -8.376 -5.030 1.00 91.31 98 VAL A CA 1
ATOM 729 C C . VAL A 1 98 ? 4.769 -7.446 -4.137 1.00 91.31 98 VAL A C 1
ATOM 731 O O . VAL A 1 98 ? 3.737 -7.845 -3.613 1.00 91.31 98 VAL A O 1
ATOM 734 N N . GLY A 1 99 ? 5.202 -6.193 -3.984 1.00 89.69 99 GLY A N 1
ATOM 735 C CA . GLY A 1 99 ? 4.641 -5.272 -2.991 1.00 89.69 99 GLY A CA 1
ATOM 736 C C . GLY A 1 99 ? 5.646 -4.732 -1.979 1.00 89.69 99 GLY A C 1
ATOM 737 O O . GLY A 1 99 ? 5.428 -3.653 -1.424 1.00 89.69 99 GLY A O 1
ATOM 738 N N . ASP A 1 100 ? 6.752 -5.443 -1.757 1.00 90.50 100 ASP A N 1
ATOM 739 C CA . ASP A 1 100 ? 7.746 -5.035 -0.768 1.00 90.50 100 ASP A CA 1
ATOM 740 C C . ASP A 1 100 ? 8.538 -3.798 -1.207 1.00 90.50 100 ASP A C 1
ATOM 742 O O . ASP A 1 100 ? 8.738 -3.571 -2.408 1.00 90.50 100 ASP A O 1
ATOM 746 N N . PRO A 1 101 ? 9.008 -2.983 -0.246 1.00 87.94 101 PRO A N 1
ATOM 747 C CA . PRO A 1 101 ? 9.929 -1.898 -0.533 1.00 87.94 101 PRO A CA 1
ATOM 748 C C . PRO A 1 101 ? 11.257 -2.445 -1.061 1.00 87.94 101 PRO A C 1
ATOM 750 O O . PRO A 1 101 ? 11.824 -3.393 -0.524 1.00 87.94 101 PRO A O 1
ATOM 753 N N . VAL A 1 102 ? 11.775 -1.804 -2.102 1.00 82.25 102 VAL A N 1
ATOM 754 C CA . VAL A 1 102 ? 13.113 -2.077 -2.657 1.00 82.25 102 VAL A CA 1
ATOM 755 C C . VAL A 1 102 ? 14.081 -0.921 -2.445 1.00 82.25 102 VAL A C 1
ATOM 757 O O . VAL A 1 102 ? 15.242 -1.008 -2.843 1.00 82.25 102 VAL A O 1
ATOM 760 N N . GLU A 1 103 ? 13.599 0.162 -1.841 1.00 80.56 103 GLU A N 1
ATOM 761 C CA . GLU A 1 103 ? 14.418 1.274 -1.389 1.00 80.56 103 GLU A CA 1
ATOM 762 C C . GLU A 1 103 ? 14.145 1.538 0.087 1.00 80.56 103 GLU A C 1
ATOM 764 O O . GLU A 1 103 ? 13.028 1.357 0.564 1.00 80.56 103 GLU A O 1
ATOM 769 N N . PHE A 1 104 ? 15.174 1.966 0.801 1.00 83.62 104 PHE A N 1
ATOM 770 C CA . PHE A 1 104 ? 15.103 2.354 2.202 1.00 83.62 104 PHE A CA 1
ATOM 771 C C . PHE A 1 104 ? 15.868 3.657 2.349 1.00 83.62 104 PHE A C 1
ATOM 773 O O . PHE A 1 104 ? 16.899 3.849 1.696 1.00 83.62 104 PHE A O 1
ATOM 780 N N . GLY A 1 105 ? 15.379 4.562 3.181 1.00 83.38 105 GLY A N 1
ATOM 781 C CA . GLY A 1 105 ? 16.026 5.851 3.364 1.00 83.38 105 GLY A CA 1
ATOM 782 C C . GLY A 1 105 ? 15.544 6.580 4.597 1.00 83.38 105 GLY A C 1
ATOM 783 O O . GLY A 1 105 ? 14.729 6.065 5.351 1.00 83.38 105 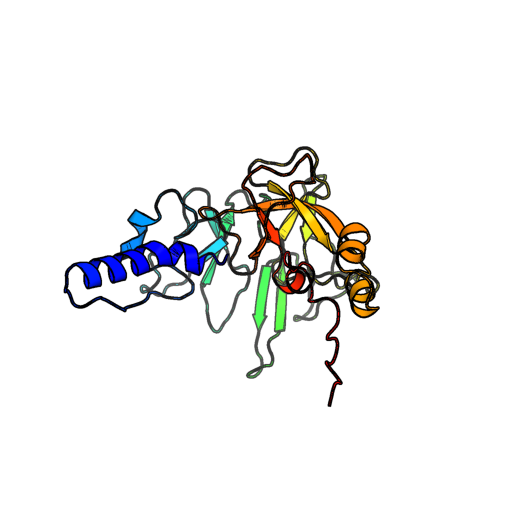GLY A O 1
ATOM 784 N N . GLU A 1 106 ? 16.060 7.782 4.771 1.00 86.38 106 GLU A N 1
ATOM 785 C CA . GLU A 1 106 ? 15.825 8.650 5.914 1.00 86.38 106 GLU A CA 1
ATOM 786 C C . GLU A 1 106 ? 15.320 10.005 5.438 1.00 86.38 106 GLU A C 1
ATOM 788 O O . GLU A 1 106 ? 15.842 10.560 4.476 1.00 86.38 106 GLU A O 1
ATOM 793 N N . ILE A 1 107 ? 14.313 10.546 6.110 1.00 85.75 107 ILE A N 1
ATOM 794 C CA . ILE A 1 107 ? 13.869 11.922 5.933 1.00 85.75 107 ILE A CA 1
ATOM 795 C C . ILE A 1 107 ? 14.678 12.785 6.898 1.00 85.75 107 ILE A C 1
ATOM 797 O O . ILE A 1 107 ? 14.564 12.649 8.118 1.00 85.75 107 ILE A O 1
ATOM 801 N N . ARG A 1 108 ? 15.497 13.676 6.341 1.00 85.75 108 ARG A N 1
ATOM 802 C CA . ARG A 1 108 ? 16.280 14.662 7.084 1.00 85.75 108 ARG A CA 1
ATOM 803 C C . ARG A 1 108 ? 15.713 16.048 6.886 1.00 85.75 108 ARG A C 1
ATOM 805 O O . ARG A 1 108 ? 15.261 16.396 5.802 1.00 85.75 108 ARG A O 1
ATOM 812 N N . MET A 1 109 ? 15.794 16.843 7.938 1.00 84.81 109 MET A N 1
ATOM 813 C CA . MET A 1 109 ? 15.302 18.210 7.961 1.00 84.81 109 MET A CA 1
ATOM 814 C C . MET A 1 109 ? 16.369 19.094 8.590 1.00 84.81 109 MET A C 1
ATOM 816 O O . MET A 1 109 ? 16.771 18.857 9.726 1.00 84.81 109 MET A O 1
ATOM 820 N N . SER A 1 110 ? 16.842 20.097 7.852 1.00 83.19 110 SER A N 1
ATOM 821 C CA . SER A 1 110 ? 17.738 21.134 8.387 1.00 83.19 110 SER A CA 1
ATOM 822 C C . SER A 1 110 ? 16.962 22.288 9.022 1.00 83.19 110 SER A C 1
ATOM 824 O O . SER A 1 110 ? 17.405 22.880 10.000 1.00 83.19 110 SER A O 1
ATOM 826 N N . SER A 1 111 ? 15.792 22.596 8.467 1.00 85.69 111 SER A N 1
ATOM 827 C CA . SER A 1 111 ? 14.824 23.567 8.969 1.00 85.69 111 SER A CA 1
ATOM 828 C C . SER A 1 111 ? 13.414 23.088 8.628 1.00 85.69 111 SER A C 1
ATOM 830 O O . SER A 1 111 ? 13.239 22.194 7.796 1.00 85.69 111 SER A O 1
ATOM 832 N N . TRP A 1 112 ? 12.399 23.673 9.266 1.00 83.94 112 TRP A N 1
ATOM 833 C CA . TRP A 1 112 ? 11.005 23.362 8.950 1.00 83.94 112 TRP A CA 1
ATOM 834 C C . TRP A 1 112 ? 10.729 23.577 7.453 1.00 83.94 112 TRP A C 1
ATOM 836 O O . TRP A 1 112 ? 11.092 24.615 6.898 1.00 83.94 112 TRP A O 1
ATOM 846 N N . GLY A 1 113 ? 10.125 22.580 6.802 1.00 80.00 113 GLY A N 1
ATOM 847 C CA . GLY A 1 113 ? 9.824 22.598 5.368 1.00 80.00 113 GLY A CA 1
ATOM 848 C C . GLY A 1 113 ? 11.011 22.294 4.443 1.00 80.00 113 GLY A C 1
ATOM 849 O O . GLY A 1 113 ? 10.831 22.286 3.228 1.00 80.00 113 GLY A O 1
ATOM 850 N N . SER A 1 114 ? 12.209 22.025 4.979 1.00 84.50 114 SER A N 1
ATOM 851 C CA . SER A 1 114 ? 13.388 21.619 4.198 1.00 84.50 114 SER A CA 1
ATOM 852 C C . SER A 1 114 ? 13.595 20.100 4.234 1.00 84.50 114 SER A C 1
ATOM 854 O O . SER A 1 114 ? 14.683 19.615 4.563 1.00 84.50 114 SER A O 1
ATOM 856 N N . ASP A 1 115 ? 12.545 19.350 3.913 1.00 80.25 115 ASP A N 1
ATOM 857 C CA . ASP A 1 115 ? 12.566 17.890 3.945 1.00 80.25 115 ASP A CA 1
ATOM 858 C C . ASP A 1 115 ? 13.431 17.337 2.800 1.00 80.25 115 ASP A C 1
ATOM 860 O O . ASP A 1 115 ? 13.217 17.631 1.621 1.00 80.25 115 ASP A O 1
ATOM 864 N N . GLN A 1 116 ? 14.407 16.499 3.143 1.00 79.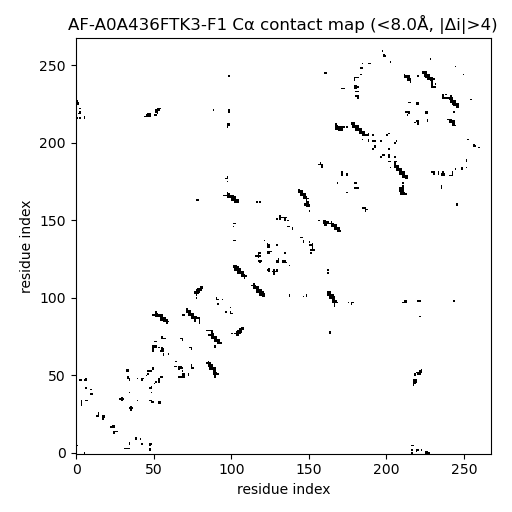56 116 GLN A N 1
ATOM 865 C CA . GLN A 1 116 ? 15.262 15.788 2.198 1.00 79.56 116 GLN A CA 1
ATOM 866 C C . GLN A 1 116 ? 15.171 14.286 2.437 1.00 79.56 116 GLN A C 1
ATOM 868 O O . GLN A 1 116 ? 15.472 13.800 3.524 1.00 79.56 116 GLN A O 1
ATOM 873 N N . TYR A 1 117 ? 14.805 13.530 1.403 1.00 78.12 117 TYR A N 1
ATOM 874 C CA . TYR A 1 117 ? 14.894 12.075 1.451 1.00 78.12 117 TYR A CA 1
ATOM 875 C C . TYR A 1 117 ? 16.307 11.607 1.081 1.00 78.12 117 TYR A C 1
ATOM 877 O O . TYR A 1 117 ? 16.748 11.729 -0.062 1.00 78.12 117 TYR A O 1
ATOM 885 N N . CYS A 1 118 ? 17.003 11.025 2.050 1.00 78.69 118 CYS A N 1
ATOM 886 C CA . CYS A 1 118 ? 18.322 10.430 1.922 1.00 78.69 118 CYS A CA 1
ATOM 887 C C . CYS A 1 118 ? 18.192 8.916 1.725 1.00 78.69 118 CYS A C 1
ATOM 889 O O . CYS A 1 118 ? 17.891 8.179 2.664 1.00 78.69 118 CYS A O 1
ATOM 891 N N . ARG A 1 119 ? 18.447 8.412 0.515 1.00 77.69 119 ARG A N 1
ATOM 892 C CA . ARG A 1 119 ? 18.416 6.964 0.257 1.00 77.69 119 ARG A CA 1
ATOM 893 C C . ARG A 1 119 ? 19.588 6.251 0.950 1.00 77.69 119 ARG A C 1
ATOM 895 O O . ARG A 1 119 ? 20.747 6.551 0.672 1.00 77.69 119 ARG A O 1
ATOM 902 N N . ILE A 1 120 ? 19.274 5.269 1.792 1.00 78.25 120 ILE A N 1
ATOM 903 C CA . ILE A 1 120 ? 20.225 4.398 2.503 1.00 78.25 120 ILE A CA 1
ATOM 904 C C . ILE A 1 120 ? 20.486 3.118 1.698 1.00 78.25 120 ILE A C 1
ATOM 906 O O . ILE A 1 120 ? 21.634 2.689 1.571 1.00 78.25 120 ILE A O 1
ATOM 910 N N . SER A 1 121 ? 19.439 2.520 1.119 1.00 75.94 121 SER A N 1
ATOM 911 C CA . SER A 1 121 ? 19.527 1.277 0.345 1.00 75.94 121 SER A CA 1
ATOM 912 C C . SER A 1 121 ? 18.657 1.331 -0.921 1.00 75.94 121 SER A C 1
ATOM 914 O O . SER A 1 121 ? 17.516 1.784 -0.831 1.00 75.94 121 SER A O 1
ATOM 916 N N . PRO A 1 122 ? 19.153 0.873 -2.089 1.00 68.00 122 PRO A N 1
ATOM 917 C CA . PRO A 1 122 ? 20.569 0.616 -2.363 1.00 68.00 122 PRO A CA 1
ATOM 918 C C . PRO A 1 122 ? 21.395 1.895 -2.145 1.00 68.00 122 PRO A C 1
ATOM 920 O O . PRO A 1 122 ? 20.929 2.999 -2.427 1.00 68.00 122 PRO A O 1
ATOM 923 N N . THR A 1 123 ? 22.606 1.758 -1.604 1.00 65.25 123 THR A N 1
ATOM 924 C CA . THR A 1 123 ? 23.447 2.902 -1.229 1.00 65.25 123 THR A CA 1
ATOM 925 C C . THR A 1 123 ? 24.008 3.578 -2.477 1.00 65.25 123 THR A C 1
ATOM 927 O O . THR A 1 123 ? 25.028 3.165 -3.023 1.00 65.25 123 THR A O 1
ATOM 930 N N . THR A 1 124 ? 23.318 4.609 -2.959 1.00 59.66 124 THR A N 1
ATOM 931 C CA . THR A 1 124 ? 23.702 5.350 -4.173 1.00 59.66 124 THR A CA 1
ATOM 932 C C . THR A 1 124 ? 23.939 6.840 -3.922 1.00 59.66 124 THR A C 1
ATOM 934 O O . THR A 1 124 ? 24.279 7.566 -4.852 1.00 59.66 124 THR A O 1
ATOM 937 N N . ALA A 1 125 ? 23.754 7.320 -2.688 1.00 56.62 125 ALA A N 1
ATOM 938 C CA . ALA A 1 125 ? 23.813 8.740 -2.348 1.00 56.62 125 ALA A CA 1
ATOM 939 C C . ALA A 1 125 ? 25.155 9.135 -1.707 1.00 56.62 125 ALA A C 1
ATOM 941 O O . ALA A 1 125 ? 25.678 8.427 -0.845 1.00 56.62 125 ALA A O 1
ATOM 942 N N . LYS A 1 126 ? 25.689 10.304 -2.082 1.00 54.91 126 LYS A N 1
ATOM 943 C CA . LYS A 1 126 ? 26.765 10.988 -1.349 1.00 54.91 126 LYS A CA 1
ATOM 944 C C . LYS A 1 126 ? 26.128 12.175 -0.626 1.00 54.91 126 LYS A C 1
ATOM 946 O O . LYS A 1 126 ? 25.627 13.075 -1.284 1.00 54.91 126 LYS A O 1
ATOM 951 N N . ALA A 1 127 ? 26.145 12.174 0.709 1.00 58.12 127 ALA A N 1
ATOM 952 C CA . ALA A 1 127 ? 25.621 13.272 1.536 1.00 58.12 127 ALA A CA 1
ATOM 953 C C . ALA A 1 127 ? 24.162 13.667 1.210 1.00 58.12 127 ALA A C 1
ATOM 955 O O . ALA A 1 127 ? 23.876 14.833 0.966 1.00 58.12 127 ALA A O 1
ATOM 956 N N . CYS A 1 128 ? 23.249 12.687 1.162 1.00 65.38 128 CYS A N 1
ATOM 957 C CA . CYS A 1 128 ? 21.829 12.861 0.801 1.00 65.38 128 CYS A CA 1
ATOM 958 C C . CYS A 1 128 ? 21.543 13.337 -0.633 1.00 65.38 128 CYS A C 1
ATOM 960 O O . CYS A 1 128 ? 20.416 13.188 -1.098 1.00 65.38 128 CYS A O 1
ATOM 962 N N . ALA A 1 129 ? 22.546 13.808 -1.376 1.00 59.56 129 ALA A N 1
ATOM 963 C CA . ALA A 1 129 ? 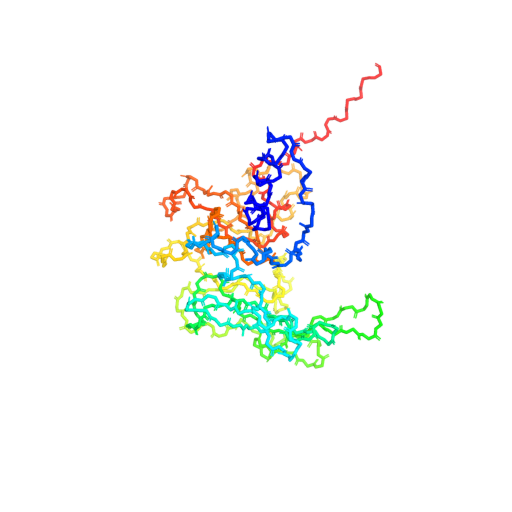22.442 14.001 -2.811 1.00 59.56 129 ALA A CA 1
ATOM 964 C C . ALA A 1 129 ? 22.533 12.642 -3.519 1.00 59.56 129 ALA A C 1
ATOM 966 O O . ALA A 1 129 ? 23.467 11.857 -3.310 1.00 59.56 129 ALA A O 1
ATOM 967 N N . ILE A 1 130 ? 21.542 12.353 -4.359 1.00 59.22 130 ILE A N 1
ATOM 968 C CA . ILE A 1 130 ? 21.555 11.174 -5.222 1.00 59.22 130 ILE A CA 1
ATOM 969 C C . ILE A 1 130 ? 22.575 11.435 -6.325 1.00 59.22 130 ILE A C 1
ATOM 971 O O . ILE A 1 130 ? 22.456 12.416 -7.052 1.00 59.22 130 ILE A O 1
ATOM 975 N N . ASP A 1 131 ? 23.581 10.571 -6.435 1.00 63.12 131 ASP A N 1
ATOM 976 C CA . ASP A 1 131 ? 24.554 10.616 -7.522 1.00 63.12 131 ASP A CA 1
ATOM 977 C C . ASP A 1 131 ? 23.950 9.903 -8.745 1.00 63.12 131 ASP A C 1
ATOM 979 O O . ASP A 1 131 ? 23.828 8.674 -8.711 1.00 63.12 131 ASP A O 1
ATOM 983 N N . PRO A 1 132 ? 23.570 10.612 -9.826 1.00 61.59 132 PRO A N 1
ATOM 984 C CA . PRO A 1 132 ? 22.914 9.995 -10.978 1.00 61.59 132 PRO A CA 1
ATOM 985 C C . PRO A 1 132 ? 23.783 8.938 -11.669 1.00 61.59 132 PRO A C 1
ATOM 987 O O . PRO A 1 132 ? 23.255 7.981 -12.225 1.00 61.59 132 PRO A O 1
ATOM 990 N N . ALA A 1 133 ? 25.115 9.062 -11.599 1.00 65.25 133 ALA A N 1
ATOM 991 C CA . ALA A 1 133 ? 26.036 8.083 -12.177 1.00 65.25 133 ALA A CA 1
ATOM 992 C C . ALA A 1 133 ? 26.088 6.779 -11.361 1.00 65.25 133 ALA A C 1
ATOM 994 O O . ALA A 1 133 ? 26.457 5.718 -11.878 1.00 65.25 133 ALA A O 1
ATOM 995 N N . ARG A 1 134 ? 25.715 6.841 -10.077 1.00 60.28 134 ARG A N 1
ATOM 996 C CA . ARG A 1 134 ? 25.674 5.691 -9.165 1.00 60.28 134 ARG A CA 1
ATOM 997 C C . ARG A 1 134 ? 24.263 5.235 -8.816 1.00 60.28 134 ARG A C 1
ATOM 999 O O . ARG A 1 134 ? 24.132 4.152 -8.247 1.00 60.28 134 ARG A O 1
ATOM 1006 N N . ASP A 1 135 ? 23.228 5.984 -9.193 1.00 63.34 135 ASP A N 1
ATOM 1007 C CA . ASP A 1 135 ? 21.817 5.653 -8.984 1.00 63.34 135 ASP A CA 1
ATOM 1008 C C . ASP A 1 135 ? 21.339 4.496 -9.876 1.00 63.34 135 ASP A C 1
ATOM 1010 O O . ASP A 1 135 ? 20.474 4.637 -10.735 1.00 63.34 135 ASP A O 1
ATOM 1014 N N . LYS A 1 136 ? 21.896 3.306 -9.662 1.00 62.25 136 LYS A N 1
ATOM 1015 C CA . LYS A 1 136 ? 21.540 2.105 -10.416 1.00 62.25 136 LYS A CA 1
ATOM 1016 C C . LYS A 1 136 ? 20.271 1.464 -9.856 1.00 62.25 136 LYS A C 1
ATOM 1018 O O . LYS A 1 136 ? 19.954 1.574 -8.672 1.00 62.25 136 LYS A O 1
ATOM 1023 N N . LYS A 1 137 ? 19.553 0.734 -10.720 1.00 62.12 137 LYS A N 1
ATOM 1024 C CA . LYS A 1 137 ? 18.424 -0.130 -10.327 1.00 62.12 137 LYS A CA 1
ATOM 1025 C C . LYS A 1 137 ? 18.836 -0.988 -9.111 1.00 62.12 137 LYS A C 1
ATOM 1027 O O . LYS A 1 137 ? 19.913 -1.585 -9.173 1.00 62.12 137 LYS A O 1
ATOM 1032 N N . PRO A 1 138 ? 17.991 -1.113 -8.064 1.00 64.38 138 PRO A N 1
ATOM 1033 C CA . PRO A 1 138 ? 18.224 -2.058 -6.984 1.00 64.38 138 PRO A CA 1
ATOM 1034 C C . PRO A 1 138 ? 18.551 -3.433 -7.575 1.00 64.38 138 PRO A C 1
ATOM 1036 O O . PRO A 1 138 ? 17.863 -3.851 -8.520 1.00 64.38 138 PRO A O 1
ATOM 1039 N N . PRO A 1 139 ? 19.592 -4.125 -7.078 1.00 61.72 139 PRO A N 1
ATOM 1040 C CA . PRO A 1 139 ? 19.965 -5.449 -7.549 1.00 61.72 139 PRO A CA 1
ATOM 1041 C C . PRO A 1 139 ? 18.918 -6.461 -7.074 1.00 61.72 139 PRO A C 1
ATOM 1043 O O . PRO A 1 139 ? 19.116 -7.220 -6.131 1.00 61.72 139 PRO A O 1
ATOM 1046 N N . VAL A 1 140 ? 17.761 -6.455 -7.730 1.00 67.25 140 VAL A N 1
ATOM 1047 C CA . VAL A 1 140 ? 16.730 -7.465 -7.544 1.00 67.25 140 VAL A CA 1
ATOM 1048 C C . VAL A 1 140 ?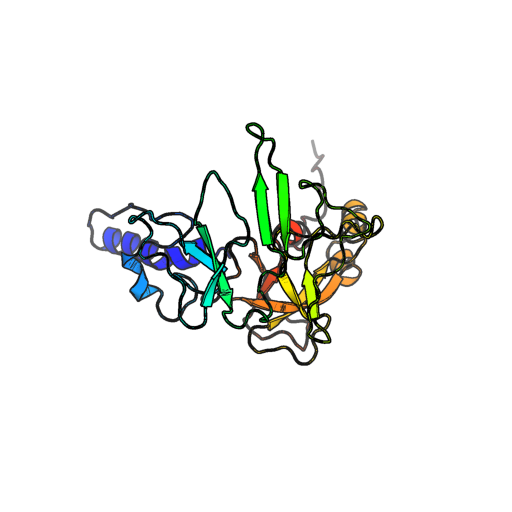 17.246 -8.728 -8.223 1.00 67.25 140 VAL A C 1
ATOM 1050 O O . VAL A 1 140 ? 17.245 -8.813 -9.451 1.00 67.25 140 VAL A O 1
ATOM 1053 N N . LYS A 1 141 ? 17.707 -9.701 -7.429 1.00 61.22 141 LYS A N 1
ATOM 1054 C CA . LYS A 1 141 ? 18.273 -10.978 -7.909 1.00 61.22 141 LYS A CA 1
ATOM 1055 C C . LYS A 1 141 ? 17.251 -11.894 -8.608 1.00 61.22 141 LYS A C 1
ATOM 1057 O O . LYS A 1 141 ? 17.592 -13.006 -8.994 1.00 61.22 141 LYS A O 1
ATOM 1062 N N . LEU A 1 142 ? 16.009 -11.442 -8.781 1.00 65.31 142 LEU A N 1
ATOM 1063 C CA . LEU A 1 142 ? 14.923 -12.216 -9.368 1.00 65.31 142 LEU A CA 1
ATOM 1064 C C . LEU A 1 142 ? 14.698 -11.818 -10.831 1.00 65.31 142 LEU A C 1
ATOM 1066 O O . LEU A 1 142 ? 14.302 -10.690 -11.145 1.00 65.31 142 LEU A O 1
ATOM 1070 N N . ALA A 1 143 ? 14.938 -12.763 -11.740 1.00 65.62 143 ALA A N 1
ATOM 1071 C CA . ALA A 1 143 ? 14.686 -12.584 -13.165 1.00 65.62 143 ALA A CA 1
ATOM 1072 C C . ALA A 1 143 ? 13.208 -12.233 -13.421 1.00 65.62 143 ALA A C 1
ATOM 1074 O O . ALA A 1 143 ? 12.298 -12.826 -12.845 1.00 65.62 143 ALA A O 1
ATOM 1075 N N . GLY A 1 144 ? 12.962 -11.239 -14.278 1.00 68.06 144 GLY A N 1
ATOM 1076 C CA . GLY A 1 144 ? 11.609 -10.753 -14.569 1.00 68.06 144 GLY A CA 1
ATOM 1077 C C . GLY A 1 144 ? 11.023 -9.805 -13.518 1.00 68.06 144 GLY A C 1
ATOM 1078 O O . GLY A 1 144 ? 9.901 -9.335 -13.702 1.00 68.06 144 GLY A O 1
ATOM 1079 N N . TYR A 1 145 ? 11.764 -9.465 -12.458 1.00 76.75 145 TYR A N 1
ATOM 1080 C CA . TYR A 1 145 ? 11.343 -8.465 -11.479 1.00 76.75 145 TYR A CA 1
ATOM 1081 C C . TYR A 1 145 ? 11.941 -7.078 -11.759 1.00 76.75 145 TYR A C 1
ATOM 1083 O O . TYR A 1 145 ? 13.030 -6.880 -12.319 1.00 76.75 145 TYR A O 1
ATOM 1091 N N . GLY A 1 146 ? 11.186 -6.064 -11.362 1.00 73.38 146 GLY A N 1
ATOM 1092 C CA . GLY A 1 146 ? 11.520 -4.659 -11.478 1.00 73.38 146 GLY A CA 1
ATOM 1093 C C . GLY A 1 146 ? 11.117 -3.883 -10.234 1.00 73.38 146 GLY A C 1
ATOM 1094 O O . GLY A 1 146 ? 10.398 -4.370 -9.372 1.00 73.38 146 GLY A O 1
ATOM 1095 N N . ALA A 1 147 ? 11.581 -2.642 -10.181 1.00 71.00 147 ALA A N 1
ATOM 1096 C CA . ALA A 1 147 ? 11.257 -1.694 -9.132 1.00 71.00 147 ALA A CA 1
ATOM 1097 C C . ALA A 1 147 ? 10.371 -0.589 -9.716 1.00 71.00 147 ALA A C 1
ATOM 1099 O O . ALA A 1 147 ? 10.699 -0.026 -10.767 1.00 71.00 147 ALA A O 1
ATOM 1100 N N . ALA A 1 148 ? 9.257 -0.281 -9.060 1.00 70.00 148 ALA A N 1
ATOM 1101 C CA . ALA A 1 148 ? 8.538 0.975 -9.239 1.00 70.00 148 ALA A CA 1
ATOM 1102 C C . ALA A 1 148 ? 9.169 2.018 -8.302 1.00 70.00 148 ALA A C 1
ATOM 1104 O O . ALA A 1 148 ? 8.682 2.245 -7.200 1.00 70.00 148 ALA A O 1
ATOM 1105 N N . ARG A 1 149 ? 10.307 2.581 -8.724 1.00 68.94 149 ARG A N 1
ATOM 1106 C CA . ARG A 1 149 ? 11.152 3.480 -7.923 1.00 68.94 149 ARG A CA 1
ATOM 1107 C C . ARG A 1 149 ? 11.409 4.801 -8.634 1.00 68.94 149 ARG A C 1
ATOM 1109 O O . ARG A 1 149 ? 11.278 4.868 -9.859 1.00 68.94 149 ARG A O 1
ATOM 1116 N N . GLN A 1 150 ? 11.855 5.805 -7.886 1.00 62.50 150 GLN A N 1
ATOM 1117 C CA . GLN A 1 150 ? 12.352 7.046 -8.469 1.00 62.50 150 GLN A CA 1
ATOM 1118 C C . GLN A 1 150 ? 13.740 6.815 -9.081 1.00 62.50 150 GLN A C 1
ATOM 1120 O O . GLN A 1 150 ? 14.661 6.368 -8.395 1.00 62.50 150 GLN A O 1
ATOM 1125 N N . ARG A 1 151 ? 13.868 7.068 -10.387 1.00 59.62 151 ARG A N 1
ATOM 1126 C CA . ARG A 1 151 ? 15.128 6.952 -11.131 1.00 59.62 151 ARG A CA 1
ATOM 1127 C C . ARG A 1 151 ? 15.645 8.337 -11.481 1.00 59.62 151 ARG A C 1
ATOM 1129 O O . ARG A 1 151 ? 14.929 9.086 -12.136 1.00 59.62 151 ARG A O 1
ATOM 1136 N N . TYR A 1 152 ? 16.865 8.645 -11.053 1.00 57.88 152 TYR A N 1
ATOM 1137 C CA . TYR A 1 152 ? 17.561 9.888 -11.391 1.00 57.88 152 TYR A CA 1
ATOM 1138 C C . TYR A 1 152 ? 18.651 9.674 -12.451 1.00 57.88 152 TYR A C 1
ATOM 1140 O O . TYR A 1 152 ? 19.111 10.637 -13.056 1.00 57.88 152 TYR A O 1
ATOM 1148 N N . ASP A 1 153 ? 19.021 8.418 -12.721 1.00 56.00 153 ASP A N 1
ATOM 1149 C CA . ASP A 1 153 ? 20.009 7.995 -13.725 1.00 56.00 153 ASP A CA 1
ATOM 1150 C C . ASP A 1 153 ? 19.531 8.132 -15.181 1.00 56.00 153 ASP A C 1
ATOM 1152 O O . ASP A 1 153 ? 20.318 7.979 -16.113 1.00 56.00 153 ASP A O 1
ATOM 1156 N N . ASN A 1 154 ? 18.246 8.417 -15.399 1.00 59.38 154 ASN A N 1
ATOM 1157 C CA . ASN A 1 154 ? 17.665 8.570 -16.727 1.00 59.38 154 ASN A CA 1
ATOM 1158 C C . ASN A 1 154 ? 16.899 9.901 -16.834 1.00 59.38 154 ASN A C 1
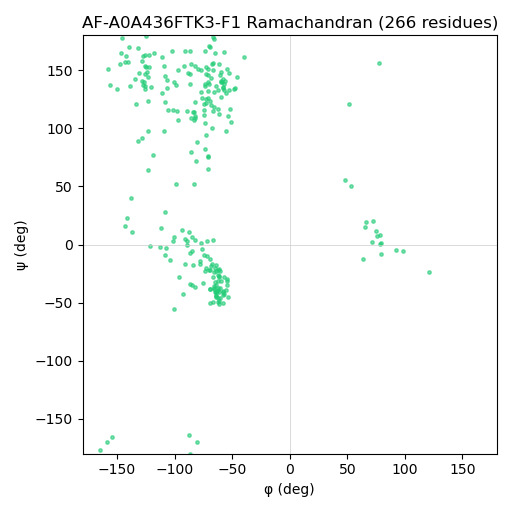ATOM 1160 O O . ASN A 1 154 ? 15.699 9.931 -16.545 1.00 59.38 154 ASN A O 1
ATOM 1164 N N . PRO A 1 155 ? 17.550 10.993 -17.276 1.00 56.09 155 PRO A N 1
ATOM 1165 C CA . PRO A 1 155 ? 16.906 12.300 -17.415 1.00 56.09 155 PRO A CA 1
ATOM 1166 C C . PRO A 1 155 ? 15.778 12.316 -18.463 1.00 56.09 155 PRO A C 1
ATOM 1168 O O . PRO A 1 155 ? 14.926 13.200 -18.441 1.00 56.09 155 PRO A O 1
ATOM 1171 N N . GLN A 1 156 ? 15.722 11.327 -19.363 1.00 55.12 156 GLN A N 1
ATOM 1172 C CA . GLN A 1 156 ? 14.637 11.149 -20.331 1.00 55.12 156 GLN A CA 1
ATOM 1173 C C . GLN A 1 156 ? 13.433 10.399 -19.733 1.00 55.12 156 GLN A C 1
ATOM 1175 O O . GLN A 1 156 ? 12.323 10.448 -20.276 1.00 55.12 156 GLN A O 1
ATOM 1180 N N . GLN A 1 157 ? 13.611 9.699 -18.609 1.00 57.59 157 GLN A N 1
ATOM 1181 C CA . GLN A 1 157 ? 12.533 9.009 -17.918 1.00 57.59 157 GLN A CA 1
ATOM 1182 C C . GLN A 1 157 ? 11.733 9.996 -17.064 1.00 57.59 157 GLN A C 1
ATOM 1184 O O . GLN A 1 157 ? 11.936 10.138 -15.866 1.00 57.59 157 GLN A O 1
ATOM 1189 N N . LYS A 1 158 ? 10.720 10.606 -17.684 1.00 54.25 158 LYS A N 1
ATOM 1190 C CA . LYS A 1 158 ? 9.734 11.466 -17.005 1.00 54.25 158 LYS A CA 1
ATOM 1191 C C . LYS A 1 158 ? 8.738 10.710 -16.108 1.00 54.25 158 LYS A C 1
ATOM 1193 O O . LYS A 1 158 ? 7.790 11.303 -15.598 1.00 54.25 158 LYS A O 1
ATOM 1198 N N . THR A 1 159 ? 8.874 9.391 -15.956 1.00 51.09 159 THR A N 1
ATOM 1199 C CA . THR A 1 159 ? 7.990 8.621 -15.070 1.00 51.09 159 THR A CA 1
ATOM 1200 C C . THR A 1 159 ? 8.508 8.757 -13.641 1.00 51.09 159 THR A C 1
ATOM 1202 O O . THR A 1 159 ? 9.567 8.209 -13.328 1.00 51.09 159 THR A O 1
ATOM 1205 N N . GLY A 1 160 ? 7.771 9.473 -12.793 1.00 53.66 160 GLY A N 1
ATOM 1206 C CA . GLY A 1 160 ? 8.060 9.571 -11.364 1.00 53.66 160 GLY A CA 1
ATOM 1207 C C . GLY A 1 160 ? 8.091 8.206 -10.668 1.00 53.66 160 GLY A C 1
ATOM 1208 O O . GLY A 1 160 ? 7.655 7.188 -11.209 1.00 53.66 160 GLY A O 1
ATOM 1209 N N . GLY A 1 161 ? 8.636 8.195 -9.457 1.00 59.41 161 GLY A N 1
ATOM 1210 C CA . GLY A 1 161 ? 8.663 7.058 -8.547 1.00 59.41 161 GLY A CA 1
ATOM 1211 C C . GLY A 1 161 ? 8.591 7.565 -7.111 1.00 59.41 161 GLY A C 1
ATOM 1212 O O . GLY A 1 161 ? 8.936 8.717 -6.870 1.00 59.41 161 GLY A O 1
ATOM 1213 N N . PHE A 1 162 ? 8.109 6.742 -6.179 1.00 61.78 162 PHE A N 1
ATOM 1214 C CA . PHE A 1 162 ? 8.061 7.122 -4.765 1.00 61.78 162 PHE A CA 1
ATOM 1215 C C . PHE A 1 162 ? 9.383 6.732 -4.081 1.00 61.78 162 PHE A C 1
ATOM 1217 O O . PHE A 1 162 ? 9.972 5.707 -4.466 1.00 61.78 162 PHE A O 1
ATOM 1224 N N . PRO A 1 163 ? 9.844 7.499 -3.076 1.00 58.97 163 PRO A N 1
ATOM 1225 C CA . PRO A 1 163 ? 10.770 6.990 -2.070 1.00 58.97 163 PRO A CA 1
ATOM 1226 C C . PRO A 1 163 ? 10.298 5.619 -1.569 1.00 58.97 163 PRO A C 1
ATOM 1228 O O . PRO A 1 163 ? 9.104 5.381 -1.462 1.00 58.97 163 PRO A O 1
ATOM 1231 N N . GLY A 1 164 ? 11.192 4.681 -1.266 1.00 67.25 164 GLY A N 1
ATOM 1232 C CA . GLY A 1 164 ? 10.751 3.381 -0.738 1.00 67.25 164 GLY A CA 1
ATOM 1233 C C . GLY A 1 164 ? 10.064 2.453 -1.753 1.00 67.25 164 GLY A C 1
ATOM 1234 O O . GLY A 1 164 ? 9.317 1.566 -1.344 1.00 67.25 164 GLY A O 1
ATOM 1235 N N . GLY A 1 165 ? 10.282 2.674 -3.060 1.00 79.00 165 GLY A N 1
ATOM 1236 C CA . GLY A 1 165 ? 9.573 2.063 -4.199 1.00 79.00 165 GLY A CA 1
ATOM 1237 C C . GLY A 1 165 ? 9.219 0.570 -4.101 1.00 79.00 165 GLY A C 1
ATOM 1238 O O . GLY A 1 165 ? 9.796 -0.175 -3.324 1.00 79.00 165 GLY A O 1
ATOM 1239 N N . MET A 1 166 ? 8.273 0.101 -4.914 1.00 85.12 166 MET A N 1
ATOM 1240 C CA . MET A 1 166 ? 7.693 -1.245 -4.777 1.00 85.12 166 MET A CA 1
ATOM 1241 C C . MET A 1 166 ? 8.312 -2.276 -5.730 1.00 85.12 166 MET A C 1
ATOM 1243 O O . MET A 1 166 ? 8.494 -2.010 -6.927 1.00 85.12 166 MET A O 1
ATOM 1247 N N . LEU A 1 167 ? 8.576 -3.481 -5.219 1.00 88.88 167 LEU A N 1
ATOM 1248 C CA . LEU A 1 167 ? 8.917 -4.651 -6.020 1.00 88.88 167 LEU A CA 1
ATOM 1249 C C . LEU A 1 167 ? 7.719 -5.072 -6.878 1.00 88.88 167 LEU A C 1
ATOM 1251 O O . LEU A 1 167 ? 6.607 -5.234 -6.383 1.00 88.88 167 LEU A O 1
ATOM 1255 N N . ARG A 1 168 ? 7.945 -5.290 -8.172 1.00 89.56 168 ARG A N 1
ATOM 1256 C CA . ARG A 1 168 ? 6.915 -5.723 -9.126 1.00 89.56 168 ARG A CA 1
ATOM 1257 C C . ARG A 1 168 ? 7.470 -6.705 -10.144 1.00 89.56 168 ARG A C 1
ATOM 1259 O O . ARG A 1 168 ? 8.675 -6.708 -10.401 1.00 89.56 168 ARG A O 1
ATOM 1266 N N . LYS A 1 169 ? 6.601 -7.451 -10.825 1.00 89.56 169 LYS A N 1
ATOM 1267 C CA . LYS A 1 169 ? 6.994 -8.144 -12.059 1.00 89.56 169 LYS A CA 1
ATOM 1268 C C . LYS A 1 169 ? 7.005 -7.194 -13.255 1.00 89.56 169 LYS A C 1
ATOM 1270 O O . LYS A 1 169 ? 6.308 -6.177 -13.303 1.00 89.56 169 LYS A O 1
ATOM 1275 N N . ALA A 1 170 ? 7.868 -7.500 -14.217 1.00 85.81 170 ALA A N 1
ATOM 1276 C CA . ALA A 1 170 ? 8.004 -6.752 -15.457 1.00 85.81 170 ALA A CA 1
ATOM 1277 C C . ALA A 1 170 ? 6.858 -7.031 -16.438 1.00 85.81 170 ALA A C 1
ATOM 1279 O O . ALA A 1 170 ? 6.467 -6.104 -17.139 1.00 85.81 170 ALA A O 1
ATOM 1280 N N . SER A 1 171 ? 6.325 -8.257 -16.444 1.00 88.94 171 SER A N 1
ATOM 1281 C CA . SER A 1 171 ? 5.170 -8.688 -17.239 1.00 88.94 171 SER A CA 1
ATOM 1282 C C . SER A 1 171 ? 4.076 -9.286 -16.347 1.00 88.94 171 SER A C 1
ATOM 1284 O O . SER A 1 171 ? 4.233 -9.355 -15.123 1.00 88.94 171 SER A O 1
ATOM 1286 N N . CYS A 1 172 ? 2.968 -9.696 -16.964 1.00 93.50 172 CYS A N 1
ATOM 1287 C CA . CYS A 1 172 ? 1.864 -10.392 -16.303 1.00 93.50 172 CYS A CA 1
ATOM 1288 C C . CYS A 1 172 ? 1.963 -11.923 -16.378 1.00 93.50 172 CYS A C 1
ATOM 1290 O O . CYS A 1 172 ? 1.005 -12.617 -16.049 1.00 93.50 172 CYS A O 1
ATOM 1292 N N . ASP A 1 173 ? 3.109 -12.464 -16.790 1.00 90.50 173 ASP A N 1
ATOM 1293 C CA . ASP A 1 173 ? 3.284 -13.907 -16.935 1.00 90.50 173 ASP A CA 1
ATOM 1294 C C . ASP A 1 173 ? 3.719 -14.540 -15.614 1.00 90.50 173 ASP A C 1
ATOM 1296 O O . ASP A 1 173 ? 4.608 -14.026 -14.922 1.00 90.50 173 ASP A O 1
ATOM 1300 N N . LYS A 1 174 ? 3.129 -15.700 -15.293 1.00 90.00 174 LYS A N 1
ATOM 1301 C CA . LYS A 1 174 ? 3.482 -16.515 -14.115 1.00 90.00 174 LYS A CA 1
ATOM 1302 C C . LYS A 1 174 ? 3.553 -15.654 -12.847 1.00 90.00 174 LYS A C 1
ATOM 1304 O O . LYS A 1 174 ? 4.606 -15.548 -12.207 1.00 90.00 174 LYS A O 1
ATOM 1309 N N . LEU A 1 175 ? 2.463 -14.943 -12.563 1.00 92.69 175 LEU A N 1
ATOM 1310 C CA . LEU A 1 175 ? 2.370 -14.078 -11.392 1.00 92.69 175 LEU A CA 1
ATOM 1311 C C . LEU A 1 175 ? 2.313 -14.919 -10.113 1.00 92.69 175 LEU A C 1
ATOM 1313 O O . LEU A 1 175 ? 1.610 -15.927 -10.108 1.00 92.69 175 LEU A O 1
ATOM 1317 N N . PRO A 1 176 ? 3.033 -14.520 -9.050 1.00 92.19 176 PRO A N 1
ATOM 1318 C CA . PRO A 1 176 ? 2.906 -15.168 -7.751 1.00 92.19 176 PRO A CA 1
ATOM 1319 C C . PRO A 1 176 ? 1.541 -14.854 -7.109 1.00 92.19 176 PRO A C 1
ATOM 1321 O O . PRO A 1 176 ? 0.770 -14.020 -7.605 1.00 92.19 176 PRO A O 1
ATOM 1324 N N . ASP A 1 177 ? 1.218 -15.537 -6.013 1.00 92.81 177 ASP A N 1
ATOM 1325 C CA . ASP A 1 177 ? -0.116 -15.501 -5.403 1.00 92.81 177 ASP A CA 1
ATOM 1326 C C . ASP A 1 177 ? -0.505 -14.117 -4.879 1.00 92.81 177 ASP A C 1
ATOM 1328 O O . ASP A 1 177 ? -1.653 -13.693 -5.041 1.00 92.81 177 ASP A O 1
ATOM 1332 N N . GLU A 1 178 ? 0.459 -13.360 -4.368 1.00 93.19 178 GLU A N 1
ATOM 1333 C CA . GLU A 1 178 ? 0.265 -11.996 -3.888 1.00 93.19 178 GLU A CA 1
ATOM 1334 C C . GLU A 1 178 ? 0.107 -10.959 -5.012 1.00 93.19 178 GLU A C 1
ATOM 1336 O O . GLU A 1 178 ? -0.219 -9.802 -4.744 1.00 93.19 178 GLU A O 1
ATOM 1341 N N . ALA A 1 179 ? 0.339 -11.337 -6.274 1.00 94.69 179 ALA A N 1
ATOM 1342 C CA . ALA A 1 179 ? 0.329 -10.420 -7.409 1.00 94.69 179 ALA A CA 1
ATOM 1343 C C . ALA A 1 179 ? -0.876 -10.614 -8.341 1.00 94.69 179 ALA A C 1
ATOM 1345 O O . ALA A 1 179 ? -1.422 -11.708 -8.484 1.00 94.69 179 ALA A O 1
ATOM 1346 N N . THR A 1 180 ? -1.259 -9.546 -9.036 1.00 95.94 180 THR A N 1
ATOM 1347 C CA . THR A 1 180 ? -2.248 -9.556 -10.121 1.00 95.94 180 THR A CA 1
ATOM 1348 C C . THR A 1 180 ? -1.802 -8.631 -11.256 1.00 95.94 180 THR A C 1
ATOM 1350 O O . THR A 1 180 ? -0.963 -7.744 -11.061 1.00 95.94 180 THR A O 1
ATOM 1353 N N . CYS A 1 181 ? -2.306 -8.866 -12.467 1.00 95.00 181 CYS A N 1
ATOM 1354 C CA . CYS A 1 181 ? -1.959 -8.050 -13.623 1.00 95.00 181 CYS A CA 1
ATOM 1355 C C . CYS A 1 181 ? -2.599 -6.661 -13.516 1.00 95.00 181 CYS A C 1
ATOM 1357 O O . CYS A 1 181 ? -3.792 -6.532 -13.249 1.00 95.00 181 CYS A O 1
ATOM 1359 N N . GLY A 1 182 ? -1.801 -5.621 -13.744 1.00 90.44 182 GLY A N 1
ATOM 1360 C CA . GLY A 1 182 ? -2.255 -4.236 -13.736 1.00 90.44 182 GLY A CA 1
ATOM 1361 C C . GLY A 1 182 ? -1.532 -3.371 -14.749 1.00 90.44 182 GLY A C 1
ATOM 1362 O O . GLY A 1 182 ? -0.613 -3.825 -15.431 1.00 90.44 182 GLY A O 1
ATOM 1363 N N . ARG A 1 183 ? -1.936 -2.102 -14.826 1.00 86.56 183 ARG A N 1
ATOM 1364 C CA . ARG A 1 183 ? -1.314 -1.087 -15.682 1.00 86.56 183 ARG A CA 1
ATOM 1365 C C . ARG A 1 183 ? -0.498 -0.097 -14.863 1.00 86.56 183 ARG A C 1
ATOM 1367 O O . ARG A 1 183 ? -0.892 0.319 -13.780 1.00 86.56 183 ARG A O 1
ATOM 1374 N N . LEU A 1 184 ? 0.639 0.305 -15.417 1.00 81.56 184 LEU A N 1
ATOM 1375 C CA . LEU A 1 184 ? 1.457 1.415 -14.937 1.00 81.56 184 LEU A CA 1
ATOM 1376 C C . LEU A 1 184 ? 1.655 2.414 -16.070 1.00 81.56 184 LEU A C 1
ATOM 1378 O O . LEU A 1 184 ? 1.761 2.011 -17.231 1.00 81.56 184 LEU A O 1
ATOM 1382 N N . ALA A 1 185 ? 1.775 3.702 -15.748 1.00 77.31 185 ALA A N 1
ATOM 1383 C CA . ALA A 1 185 ? 2.028 4.692 -16.786 1.00 77.31 185 ALA A CA 1
ATOM 1384 C C . ALA A 1 185 ? 3.432 4.505 -17.374 1.00 77.31 185 ALA A C 1
ATOM 1386 O O . ALA A 1 185 ? 4.396 4.144 -16.683 1.00 77.31 185 ALA A O 1
ATOM 1387 N N . LYS A 1 186 ? 3.540 4.728 -18.681 1.00 77.81 186 LYS A N 1
ATOM 1388 C CA . LYS A 1 186 ? 4.798 4.730 -19.424 1.00 77.81 186 LYS A CA 1
ATOM 1389 C C . LYS A 1 186 ? 5.236 6.175 -19.687 1.00 77.81 186 LYS A C 1
ATOM 1391 O O . LYS A 1 186 ? 4.463 7.116 -19.509 1.00 77.81 186 LYS A O 1
ATOM 1396 N N . THR A 1 187 ? 6.488 6.361 -20.100 1.00 77.12 187 THR A N 1
ATOM 1397 C CA . THR A 1 187 ? 7.000 7.683 -20.491 1.00 77.12 187 THR A CA 1
ATOM 1398 C C . THR A 1 187 ? 6.077 8.319 -21.534 1.00 77.12 187 THR A C 1
ATOM 1400 O O . THR A 1 187 ? 5.676 7.652 -22.486 1.00 77.12 187 THR A O 1
ATOM 1403 N N . GLY A 1 188 ? 5.729 9.592 -21.337 1.00 77.62 188 GLY A N 1
ATOM 1404 C CA . GLY A 1 188 ? 4.817 10.335 -22.213 1.00 77.62 188 GLY A CA 1
ATOM 1405 C C . GLY A 1 188 ? 3.343 10.302 -21.798 1.00 77.62 188 GLY A C 1
ATOM 1406 O O . GLY A 1 188 ? 2.550 11.013 -22.402 1.00 77.62 188 GLY A O 1
ATOM 1407 N N . PHE A 1 189 ? 2.956 9.555 -20.754 1.00 80.56 189 PHE A N 1
ATOM 1408 C CA . PHE A 1 189 ? 1.567 9.560 -20.271 1.00 80.56 189 PHE A CA 1
ATOM 1409 C C . PHE A 1 189 ? 1.092 10.963 -19.861 1.00 80.56 189 PHE A C 1
ATOM 1411 O O . PHE A 1 189 ? 0.058 11.432 -20.331 1.00 80.56 189 PHE A O 1
ATOM 1418 N N . ASN A 1 190 ? 1.881 11.659 -19.036 1.00 76.31 190 ASN A N 1
ATOM 1419 C CA . ASN A 1 190 ? 1.554 13.019 -18.603 1.00 76.31 190 ASN A CA 1
ATOM 1420 C C . ASN A 1 190 ? 1.523 13.998 -19.781 1.00 76.31 190 ASN A C 1
ATOM 1422 O O . ASN A 1 190 ? 0.615 14.816 -19.850 1.00 76.31 190 ASN A O 1
ATOM 1426 N N . ASP A 1 191 ? 2.457 13.868 -20.730 1.00 81.56 191 ASP A N 1
ATOM 1427 C CA . ASP A 1 191 ? 2.482 14.688 -21.947 1.00 81.56 191 ASP A CA 1
ATOM 1428 C C . ASP A 1 191 ? 1.207 14.444 -22.794 1.00 81.56 191 ASP A C 1
ATOM 1430 O O . ASP A 1 191 ? 0.604 15.386 -23.304 1.00 81.56 191 ASP A O 1
ATOM 1434 N N . CYS A 1 192 ? 0.733 13.192 -22.883 1.00 83.69 192 CYS A N 1
ATOM 1435 C CA . CYS A 1 192 ? -0.516 12.838 -23.564 1.00 83.69 192 CYS A CA 1
ATOM 1436 C C . CYS A 1 192 ? -1.734 13.506 -22.913 1.00 83.69 192 CYS A C 1
ATOM 1438 O O . CYS A 1 192 ? -2.515 14.154 -23.610 1.00 83.69 192 CYS A O 1
ATOM 1440 N N . ILE A 1 193 ? -1.873 13.402 -21.587 1.00 79.94 193 ILE A N 1
ATOM 1441 C CA . ILE A 1 193 ? -2.981 14.033 -20.854 1.00 79.94 193 ILE A CA 1
ATOM 1442 C C . ILE A 1 193 ? -2.909 15.562 -20.959 1.00 79.94 193 ILE A C 1
ATOM 1444 O O . ILE A 1 193 ? -3.922 16.202 -21.231 1.00 79.94 193 ILE A O 1
ATOM 1448 N N . ALA A 1 194 ? -1.716 16.149 -20.820 1.00 81.38 194 ALA A N 1
ATOM 1449 C CA . ALA A 1 194 ? -1.506 17.593 -20.937 1.00 81.38 194 ALA A CA 1
ATOM 1450 C C . ALA A 1 194 ? -1.847 18.135 -22.336 1.00 81.38 194 ALA A C 1
ATOM 1452 O O . ALA A 1 194 ? -2.237 19.290 -22.465 1.00 81.38 194 ALA A O 1
ATOM 1453 N N . SER A 1 195 ? -1.757 17.301 -23.379 1.00 84.56 195 SER A N 1
ATOM 1454 C CA . SER A 1 195 ? -2.144 17.669 -24.748 1.00 84.56 195 SER A CA 1
ATOM 1455 C C . SER A 1 195 ? -3.661 17.683 -25.006 1.00 84.56 195 SER A C 1
ATOM 1457 O O . SER A 1 195 ? -4.081 17.921 -26.136 1.00 84.56 195 SER A O 1
ATOM 1459 N N . GLY A 1 196 ? -4.493 17.394 -23.996 1.00 81.12 196 GLY A N 1
ATOM 1460 C CA . GLY A 1 196 ? -5.956 17.381 -24.121 1.00 81.12 196 GLY A CA 1
ATOM 1461 C C . GLY A 1 196 ? -6.523 16.166 -24.865 1.00 81.12 196 GLY A C 1
ATOM 1462 O O . GLY A 1 196 ? -7.700 16.155 -25.223 1.00 81.12 196 GLY A O 1
ATOM 1463 N N . LYS A 1 197 ? -5.709 15.131 -25.114 1.00 82.50 197 LYS A N 1
ATOM 1464 C CA . LYS A 1 197 ? -6.170 13.876 -25.727 1.00 82.50 197 LYS A CA 1
ATOM 1465 C C . LYS A 1 197 ? -7.104 13.110 -24.787 1.00 82.50 197 LYS A C 1
ATOM 1467 O O . LYS A 1 197 ? -7.029 13.234 -23.567 1.00 82.50 197 LYS A O 1
ATOM 1472 N N . ASP A 1 198 ? -7.967 12.275 -25.372 1.00 80.38 198 ASP A N 1
ATOM 1473 C CA . ASP A 1 198 ? -8.907 11.455 -24.607 1.00 80.38 198 ASP A CA 1
ATOM 1474 C C . ASP A 1 198 ? -8.170 10.540 -23.614 1.00 80.38 198 ASP A C 1
ATOM 1476 O O . ASP A 1 198 ? -7.175 9.884 -23.936 1.00 80.38 198 ASP A O 1
ATOM 1480 N N . HIS A 1 199 ? -8.682 10.484 -22.386 1.00 76.50 199 HIS A N 1
ATOM 1481 C CA . HIS A 1 199 ? -8.061 9.719 -21.314 1.00 76.50 199 HIS A CA 1
ATOM 1482 C C . HIS A 1 199 ? -7.974 8.219 -21.630 1.00 76.50 199 HIS A C 1
ATOM 1484 O O . HIS A 1 199 ? -6.965 7.593 -21.313 1.00 76.50 199 HIS A O 1
ATOM 1490 N N . LYS A 1 200 ? -8.981 7.630 -22.295 1.00 78.44 200 LYS A N 1
ATOM 1491 C CA . LYS A 1 200 ? -8.938 6.214 -22.694 1.00 78.44 200 LYS A CA 1
ATOM 1492 C C . LYS A 1 200 ? -7.836 5.981 -23.719 1.00 78.44 200 LYS A C 1
ATOM 1494 O O . LYS A 1 200 ? -7.148 4.968 -23.633 1.00 78.44 200 LYS A O 1
ATOM 1499 N N . PHE A 1 201 ? -7.626 6.926 -24.638 1.00 84.19 201 PHE A N 1
ATOM 1500 C CA . PHE A 1 201 ? -6.491 6.886 -25.560 1.00 84.19 201 PHE A CA 1
ATOM 1501 C C . PHE A 1 201 ? -5.160 6.933 -24.800 1.00 84.19 201 PHE A C 1
ATOM 1503 O O . PHE A 1 201 ? -4.328 6.051 -24.992 1.00 84.19 201 PHE A O 1
ATOM 1510 N N . CYS A 1 202 ? -4.966 7.889 -23.884 1.00 82.81 202 CYS A N 1
ATOM 1511 C CA . CYS A 1 202 ? -3.720 7.974 -23.116 1.00 82.81 202 CYS A CA 1
ATOM 1512 C C . CYS A 1 202 ? -3.485 6.737 -22.234 1.00 82.81 202 CYS A C 1
ATOM 1514 O O . CYS A 1 202 ? -2.362 6.252 -22.142 1.00 82.81 202 CYS A O 1
ATOM 1516 N N . THR A 1 203 ? -4.531 6.169 -21.637 1.00 80.00 203 THR A N 1
ATOM 1517 C CA . THR A 1 203 ? -4.442 4.937 -20.842 1.00 80.00 203 THR A CA 1
ATOM 1518 C C . THR A 1 203 ? -4.156 3.712 -21.701 1.00 80.00 203 THR A C 1
ATOM 1520 O O . THR A 1 203 ? -3.353 2.872 -21.306 1.00 80.00 203 THR A O 1
ATOM 1523 N N . LYS A 1 204 ? -4.730 3.602 -22.899 1.00 81.38 204 LYS A N 1
ATOM 1524 C CA . LYS A 1 204 ? -4.426 2.498 -23.815 1.00 81.38 204 LYS A CA 1
ATOM 1525 C C . LYS A 1 204 ? -3.003 2.598 -24.362 1.00 81.38 204 LYS A C 1
ATOM 1527 O O . LYS A 1 204 ? -2.243 1.638 -24.289 1.00 81.38 204 LYS A O 1
ATOM 1532 N N . GLU A 1 205 ? -2.641 3.766 -24.880 1.00 85.50 205 GLU A N 1
ATOM 1533 C CA . GLU A 1 205 ? -1.390 3.951 -25.603 1.00 85.50 205 GLU A CA 1
ATOM 1534 C C . GLU A 1 205 ? -0.214 4.181 -24.665 1.00 85.50 205 GLU A C 1
ATOM 1536 O O . GLU A 1 205 ? 0.872 3.690 -24.936 1.00 85.50 205 GLU A O 1
ATOM 1541 N N . PHE A 1 206 ? -0.390 4.891 -23.548 1.00 84.19 206 PHE A N 1
ATOM 1542 C CA . PHE A 1 206 ? 0.695 5.305 -22.654 1.00 84.19 206 PHE A CA 1
ATOM 1543 C C . PHE A 1 206 ? 0.734 4.560 -21.320 1.00 84.19 206 PHE A C 1
ATOM 1545 O O . PHE A 1 206 ? 1.294 5.053 -20.340 1.00 84.19 206 PHE A O 1
ATOM 1552 N N . THR A 1 207 ? 0.240 3.325 -21.292 1.00 83.94 207 THR A N 1
ATOM 1553 C CA . THR A 1 207 ? 0.480 2.406 -20.176 1.00 83.94 207 THR A CA 1
ATOM 1554 C C . THR A 1 207 ? 1.232 1.162 -20.611 1.00 83.94 207 THR A C 1
ATOM 1556 O O . THR A 1 207 ? 1.395 0.874 -21.795 1.00 83.94 207 THR A O 1
ATOM 1559 N N . LYS A 1 208 ? 1.752 0.441 -19.625 1.00 86.12 208 LYS A N 1
ATOM 1560 C CA . LYS A 1 208 ? 2.319 -0.894 -19.783 1.00 86.12 208 LYS A CA 1
ATOM 1561 C C . LYS A 1 208 ? 1.731 -1.810 -18.726 1.00 86.12 208 LYS A C 1
ATOM 1563 O O . LYS A 1 208 ? 1.468 -1.364 -17.606 1.00 86.12 208 LYS A O 1
ATOM 1568 N N . THR A 1 209 ? 1.571 -3.080 -19.065 1.00 89.56 209 THR A N 1
ATOM 1569 C CA . THR A 1 209 ? 1.158 -4.086 -18.094 1.00 89.56 209 THR A CA 1
ATOM 1570 C C . THR A 1 209 ? 2.327 -4.486 -17.192 1.00 89.56 209 THR A C 1
ATOM 1572 O O . THR A 1 209 ? 3.497 -4.397 -17.574 1.00 89.56 209 THR A O 1
ATOM 1575 N N . ALA A 1 210 ? 2.019 -4.872 -15.958 1.00 90.62 210 ALA A N 1
ATOM 1576 C CA . ALA A 1 210 ? 2.974 -5.370 -14.978 1.00 90.62 210 ALA A CA 1
ATOM 1577 C C . ALA A 1 210 ? 2.248 -6.211 -13.920 1.00 90.62 210 ALA A C 1
ATOM 1579 O O . ALA A 1 210 ? 1.094 -5.937 -13.594 1.00 90.62 210 ALA A O 1
ATOM 1580 N N . GLY A 1 211 ? 2.937 -7.194 -13.338 1.00 93.56 211 GLY A N 1
ATOM 1581 C CA . GLY A 1 211 ? 2.467 -7.851 -12.120 1.00 93.56 211 GLY A CA 1
ATOM 1582 C C . GLY A 1 211 ? 2.669 -6.950 -10.909 1.00 93.56 211 G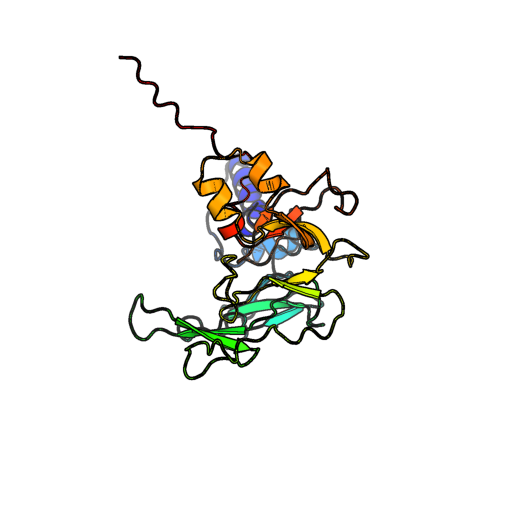LY A C 1
ATOM 1583 O O . GLY A 1 211 ? 3.811 -6.695 -10.517 1.00 93.56 211 GLY A O 1
ATOM 1584 N N . LEU A 1 212 ? 1.570 -6.469 -10.340 1.00 93.31 212 LEU A N 1
ATOM 1585 C CA . LEU A 1 212 ? 1.528 -5.578 -9.181 1.00 93.31 212 LEU A CA 1
ATOM 1586 C C . LEU A 1 212 ? 0.968 -6.319 -7.973 1.00 93.31 21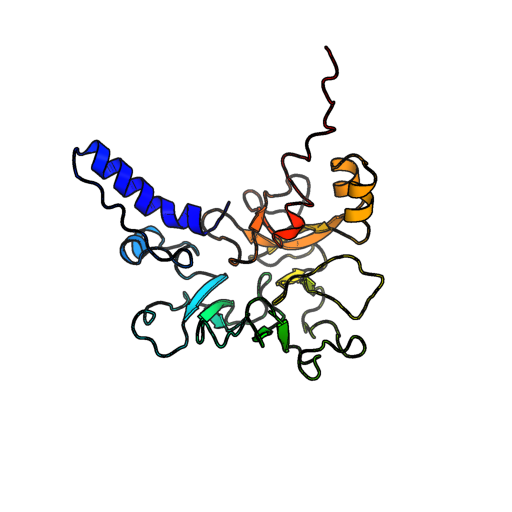2 LEU A C 1
ATOM 1588 O O . LEU A 1 212 ? 0.296 -7.335 -8.140 1.00 93.31 212 LEU A O 1
ATOM 1592 N N . ARG A 1 213 ? 1.207 -5.799 -6.766 1.00 93.88 213 ARG A N 1
ATOM 1593 C CA . ARG A 1 213 ? 0.604 -6.366 -5.557 1.00 93.88 213 ARG A CA 1
ATOM 1594 C C . ARG A 1 213 ? -0.917 -6.305 -5.684 1.00 93.88 213 ARG A C 1
ATOM 1596 O O . ARG A 1 213 ? -1.471 -5.246 -5.988 1.00 93.88 213 ARG A O 1
ATOM 1603 N N . ALA A 1 214 ? -1.562 -7.449 -5.496 1.00 95.00 214 ALA A N 1
ATOM 1604 C CA . ALA A 1 214 ? -3.006 -7.556 -5.460 1.00 95.00 214 ALA A CA 1
ATOM 1605 C C . ALA A 1 214 ? -3.535 -6.953 -4.158 1.00 95.00 214 ALA A C 1
ATOM 1607 O O . ALA A 1 214 ? -2.887 -7.034 -3.115 1.00 95.00 214 ALA A O 1
ATOM 1608 N N . CYS A 1 215 ? -4.720 -6.359 -4.220 1.00 94.00 215 CYS A N 1
ATOM 1609 C CA . CYS A 1 215 ? -5.368 -5.794 -3.047 1.00 94.00 215 CYS A CA 1
ATOM 1610 C C . CYS A 1 215 ? -6.878 -5.991 -3.079 1.00 94.00 215 CYS A C 1
ATOM 1612 O O . CYS A 1 215 ? -7.482 -6.156 -4.140 1.00 94.00 215 CYS A O 1
ATOM 1614 N N . ASP A 1 216 ? -7.491 -5.948 -1.904 1.00 92.44 216 ASP A N 1
ATOM 1615 C CA . ASP A 1 216 ? -8.937 -5.921 -1.726 1.00 92.44 216 ASP A CA 1
ATOM 1616 C C . ASP A 1 216 ? -9.294 -5.257 -0.383 1.00 92.44 216 ASP A C 1
ATOM 1618 O O . ASP A 1 216 ? -8.476 -4.562 0.219 1.00 92.44 216 ASP A O 1
ATOM 1622 N N . LYS A 1 217 ? -10.542 -5.416 0.067 1.00 90.75 217 LYS A N 1
ATOM 1623 C CA . LYS A 1 217 ? -11.030 -4.816 1.317 1.00 90.75 217 LYS A CA 1
ATOM 1624 C C . LYS A 1 217 ? -10.356 -5.391 2.568 1.00 90.75 217 LYS A C 1
ATOM 1626 O O . LYS A 1 217 ? -10.298 -4.687 3.567 1.00 90.75 217 LYS A O 1
ATOM 1631 N N . ALA A 1 218 ? -9.902 -6.641 2.521 1.00 92.56 218 ALA A N 1
ATOM 1632 C CA . ALA A 1 218 ? -9.236 -7.334 3.621 1.00 92.56 218 ALA A CA 1
ATOM 1633 C C . ALA A 1 218 ? -7.705 -7.259 3.509 1.00 92.56 218 ALA A C 1
ATOM 1635 O O . ALA A 1 218 ? -7.028 -7.272 4.528 1.00 92.56 218 ALA A O 1
ATOM 1636 N N . HIS A 1 219 ? -7.171 -7.136 2.294 1.00 93.81 219 HIS A N 1
ATOM 1637 C CA . HIS A 1 219 ? -5.739 -7.085 2.001 1.00 93.81 219 HIS A CA 1
ATOM 1638 C C . HIS A 1 219 ? -5.403 -5.746 1.332 1.00 93.81 219 HIS A C 1
ATOM 1640 O O . HIS A 1 219 ? -5.296 -5.681 0.101 1.00 93.81 219 HIS A O 1
ATOM 1646 N N . PRO A 1 220 ? -5.326 -4.635 2.089 1.00 92.00 220 PRO A N 1
ATOM 1647 C CA . PRO A 1 220 ? -5.030 -3.336 1.510 1.00 92.00 220 PRO A CA 1
ATOM 1648 C C . PRO A 1 220 ? -3.581 -3.249 1.018 1.00 92.00 220 PRO A C 1
ATOM 1650 O O . PRO A 1 220 ? -2.729 -4.094 1.290 1.00 92.00 220 PRO A O 1
ATOM 1653 N N . CYS A 1 221 ? -3.299 -2.177 0.287 1.00 90.62 221 CYS A N 1
ATOM 1654 C CA . CYS A 1 221 ? -1.934 -1.800 -0.045 1.00 90.62 221 CYS A CA 1
ATOM 1655 C C . CYS A 1 221 ? -1.211 -1.211 1.171 1.00 90.62 221 CYS A C 1
ATOM 1657 O O . CYS A 1 221 ? -1.844 -0.817 2.149 1.00 90.62 221 CYS A O 1
ATOM 1659 N N . ARG A 1 222 ? 0.116 -1.095 1.063 1.00 88.81 222 ARG A N 1
ATOM 1660 C CA . ARG A 1 222 ? 0.934 -0.266 1.959 1.00 88.81 222 ARG A CA 1
ATOM 1661 C C . ARG A 1 222 ? 0.382 1.164 2.021 1.00 88.81 222 ARG A C 1
ATOM 1663 O O . ARG A 1 222 ? -0.153 1.627 1.021 1.00 88.81 222 ARG A O 1
ATOM 1670 N N . GLU A 1 223 ? 0.518 1.844 3.158 1.00 80.62 223 GLU A N 1
ATOM 1671 C CA . GLU A 1 223 ? -0.075 3.178 3.402 1.00 80.62 223 GLU A CA 1
ATOM 1672 C C . GLU A 1 223 ? 0.288 4.251 2.351 1.00 80.62 223 GLU A C 1
ATOM 1674 O O . GLU A 1 223 ? -0.503 5.142 2.054 1.00 80.62 223 GLU A O 1
ATOM 1679 N N . ASP A 1 224 ? 1.459 4.154 1.723 1.00 80.62 224 ASP A N 1
ATOM 1680 C CA . ASP A 1 224 ? 1.924 5.020 0.629 1.00 80.62 224 ASP A CA 1
ATOM 1681 C C . ASP A 1 224 ? 1.495 4.534 -0.774 1.00 80.62 224 ASP A C 1
ATOM 1683 O O . ASP A 1 224 ? 1.975 5.047 -1.785 1.00 80.62 224 ASP A O 1
ATOM 1687 N N . TYR A 1 225 ? 0.600 3.545 -0.857 1.00 85.94 225 TYR A N 1
ATOM 1688 C CA . TYR A 1 225 ? 0.001 2.987 -2.072 1.00 85.94 225 TYR A CA 1
ATOM 1689 C C . TYR A 1 225 ? -1.517 2.957 -1.944 1.00 85.94 225 TYR A C 1
ATOM 1691 O O . TYR A 1 225 ? -2.100 2.916 -0.865 1.00 85.94 225 TYR A O 1
ATOM 1699 N N . ILE A 1 226 ? -2.188 2.923 -3.087 1.00 84.62 226 ILE A N 1
ATOM 1700 C CA . ILE A 1 226 ? -3.643 2.834 -3.139 1.00 84.62 226 ILE A CA 1
ATOM 1701 C C . ILE A 1 226 ? -4.096 1.630 -3.943 1.00 84.62 226 ILE A C 1
ATOM 1703 O O . ILE A 1 226 ? -3.507 1.267 -4.963 1.00 84.62 226 ILE A O 1
ATOM 1707 N N . CYS A 1 227 ? -5.192 1.038 -3.482 1.00 88.12 227 CYS A N 1
ATOM 1708 C CA . CYS A 1 227 ? -5.847 -0.050 -4.181 1.00 88.12 227 CYS A CA 1
ATOM 1709 C C . CYS A 1 227 ? -6.767 0.508 -5.274 1.00 88.12 227 CYS A C 1
ATOM 1711 O O . CYS A 1 227 ? -7.824 1.075 -4.964 1.00 88.12 227 CYS A O 1
ATOM 1713 N N . THR A 1 228 ? -6.354 0.357 -6.535 1.00 86.06 228 THR A N 1
ATOM 1714 C CA . THR A 1 228 ? -7.200 0.627 -7.711 1.00 86.06 228 THR A CA 1
ATOM 1715 C C . THR A 1 228 ? -8.040 -0.578 -8.076 1.00 86.06 228 THR A C 1
ATOM 1717 O O . THR A 1 228 ? -7.666 -1.705 -7.761 1.00 86.06 228 THR A O 1
ATOM 1720 N N . ALA A 1 229 ? -9.167 -0.334 -8.746 1.00 84.62 229 ALA A N 1
ATOM 1721 C CA . ALA A 1 229 ? -10.003 -1.394 -9.290 1.00 84.62 229 ALA A CA 1
ATOM 1722 C C . ALA A 1 229 ? -9.198 -2.330 -10.210 1.00 84.62 229 ALA A C 1
ATOM 1724 O O . ALA A 1 229 ? -8.202 -1.924 -10.815 1.00 84.62 229 ALA A O 1
ATOM 1725 N N . GLY A 1 230 ? -9.635 -3.588 -10.280 1.00 83.44 230 GLY A N 1
ATOM 1726 C CA . GLY A 1 230 ? -9.080 -4.567 -11.207 1.00 83.44 230 GLY A CA 1
ATOM 1727 C C . GLY A 1 230 ? -9.336 -4.182 -12.665 1.00 83.44 230 GLY A C 1
ATOM 1728 O O . GLY A 1 230 ? -10.162 -3.320 -12.963 1.00 83.44 230 GLY A O 1
ATOM 1729 N N . TYR A 1 231 ? -8.605 -4.827 -13.568 1.00 82.62 231 TYR A N 1
ATOM 1730 C CA . TYR A 1 231 ? -8.734 -4.623 -15.007 1.00 82.62 231 TYR A CA 1
ATOM 1731 C C . TYR A 1 231 ? -9.372 -5.857 -15.641 1.00 82.62 231 TYR A C 1
ATOM 1733 O O . TYR A 1 231 ? -8.677 -6.832 -15.919 1.00 82.62 231 TYR A O 1
ATOM 1741 N N . ASP A 1 232 ? -10.683 -5.805 -15.874 1.00 82.62 232 ASP A N 1
ATOM 1742 C CA . ASP A 1 232 ? -11.454 -6.941 -16.407 1.00 82.62 232 ASP A CA 1
ATOM 1743 C C . ASP A 1 232 ? -11.040 -7.329 -17.836 1.00 82.62 232 ASP A C 1
ATOM 1745 O O . ASP A 1 232 ? -11.280 -8.445 -18.286 1.00 82.62 232 ASP A O 1
ATOM 1749 N N . ASP A 1 233 ? -10.389 -6.414 -18.556 1.00 84.00 233 ASP A N 1
ATOM 1750 C CA . ASP A 1 233 ? -9.898 -6.633 -19.912 1.00 84.00 233 ASP A CA 1
ATOM 1751 C C . ASP A 1 233 ? -8.511 -7.302 -19.969 1.00 84.00 233 ASP A C 1
ATOM 1753 O O . ASP A 1 233 ? -8.027 -7.640 -21.051 1.00 84.00 233 ASP A O 1
ATOM 1757 N N . LEU A 1 234 ? -7.853 -7.508 -18.822 1.00 88.12 234 LEU A N 1
ATOM 1758 C CA . LEU A 1 234 ? -6.565 -8.194 -18.741 1.00 88.12 234 LEU A CA 1
ATOM 1759 C C . LEU A 1 234 ? -6.770 -9.660 -18.346 1.00 88.12 234 LEU A C 1
ATOM 1761 O O . LEU A 1 234 ? -7.137 -9.962 -17.216 1.00 88.12 234 LEU A O 1
ATOM 1765 N N . VAL A 1 235 ? -6.437 -10.582 -19.253 1.00 89.38 235 VAL A N 1
ATOM 1766 C CA . VAL A 1 235 ? -6.621 -12.039 -19.074 1.00 89.38 235 VAL A CA 1
ATOM 1767 C C . VAL A 1 235 ? -5.969 -12.573 -17.791 1.00 89.38 235 VAL A C 1
ATOM 1769 O O . VAL A 1 235 ? -6.488 -13.484 -17.157 1.00 89.38 235 VAL A O 1
ATOM 1772 N N . GLN A 1 236 ? -4.823 -12.014 -17.397 1.00 92.31 236 GLN A N 1
ATOM 1773 C CA . GLN A 1 236 ? -4.065 -12.441 -16.218 1.00 92.31 236 GLN A CA 1
ATOM 1774 C C . GLN A 1 236 ? -4.457 -11.689 -14.932 1.00 92.31 236 GLN A C 1
ATOM 1776 O O . GLN A 1 236 ? -3.791 -11.848 -13.903 1.00 92.31 236 GLN A O 1
ATOM 1781 N N . ALA A 1 237 ? -5.478 -10.827 -14.966 1.00 92.69 237 ALA A N 1
ATOM 1782 C CA . ALA A 1 237 ? -5.989 -10.176 -13.766 1.00 92.69 237 ALA A CA 1
ATOM 1783 C C . ALA A 1 237 ? -6.856 -11.151 -12.956 1.00 92.69 237 ALA A C 1
ATOM 1785 O O . ALA A 1 237 ? -7.750 -11.817 -13.473 1.00 92.69 237 ALA A O 1
ATOM 1786 N N . LYS A 1 238 ? -6.592 -11.232 -11.651 1.00 94.00 238 LYS A N 1
ATOM 1787 C CA . LYS A 1 238 ? -7.389 -12.020 -10.708 1.00 94.00 238 LYS A CA 1
ATOM 1788 C C . LYS A 1 238 ? -8.735 -11.335 -10.467 1.00 94.00 238 LYS A C 1
ATOM 1790 O O . LYS A 1 238 ? -8.773 -10.180 -10.043 1.00 94.00 238 LYS A O 1
ATOM 1795 N N . ALA A 1 239 ? -9.828 -12.064 -10.685 1.00 90.88 239 ALA A N 1
ATOM 1796 C CA . ALA A 1 239 ? -11.178 -11.557 -10.459 1.00 90.88 239 ALA A CA 1
ATOM 1797 C C . ALA A 1 239 ? -11.363 -11.088 -9.003 1.00 90.88 239 ALA A C 1
ATOM 1799 O O . ALA A 1 239 ? -10.890 -11.729 -8.063 1.00 90.88 239 ALA A O 1
ATOM 1800 N N . GLY A 1 240 ? -12.035 -9.950 -8.815 1.00 88.81 240 GLY A N 1
ATOM 1801 C CA . GLY A 1 240 ? -12.281 -9.369 -7.490 1.00 88.81 240 GLY A CA 1
ATOM 1802 C C . GLY A 1 240 ? -11.051 -8.760 -6.802 1.00 88.81 240 GLY A C 1
ATOM 1803 O O . GLY A 1 240 ? -11.175 -8.280 -5.675 1.00 88.81 240 GLY A O 1
ATOM 1804 N N . LYS A 1 241 ? -9.878 -8.750 -7.453 1.00 93.25 241 LYS A N 1
ATOM 1805 C CA . LYS A 1 241 ? -8.653 -8.137 -6.928 1.00 93.25 241 LYS A CA 1
ATOM 1806 C C . LYS A 1 241 ? -8.337 -6.835 -7.655 1.00 93.25 241 LYS A C 1
ATOM 1808 O O . LYS A 1 241 ? -8.371 -6.756 -8.880 1.00 93.25 241 LYS A O 1
ATOM 1813 N N . GLY A 1 242 ? -7.989 -5.824 -6.874 1.00 92.44 242 GLY A N 1
ATOM 1814 C CA . GLY A 1 242 ? -7.403 -4.582 -7.348 1.00 92.44 242 GLY A CA 1
ATOM 1815 C C . GLY A 1 242 ? -5.884 -4.654 -7.472 1.00 92.44 242 GLY A C 1
ATOM 1816 O O . GLY A 1 242 ? -5.267 -5.668 -7.141 1.00 92.44 242 GLY A O 1
ATOM 1817 N N . THR A 1 243 ? -5.273 -3.548 -7.900 1.00 91.62 243 THR A N 1
ATOM 1818 C CA . THR A 1 243 ? -3.807 -3.404 -7.957 1.00 91.62 243 THR A CA 1
ATOM 1819 C C . THR A 1 243 ? -3.309 -2.252 -7.100 1.00 91.62 243 THR A C 1
ATOM 1821 O O . THR A 1 243 ? -3.861 -1.147 -7.141 1.00 91.62 243 THR A O 1
ATOM 1824 N N . CYS A 1 244 ? -2.235 -2.500 -6.352 1.00 90.19 244 CYS A N 1
ATOM 1825 C CA . CYS A 1 244 ? -1.524 -1.466 -5.618 1.00 90.19 244 CYS A CA 1
ATOM 1826 C C . CYS A 1 244 ? -0.692 -0.613 -6.566 1.00 90.19 244 CYS A C 1
ATOM 1828 O O . CYS A 1 244 ? 0.272 -1.092 -7.167 1.00 90.19 244 CYS A O 1
ATOM 1830 N N . ILE A 1 245 ? -1.044 0.666 -6.664 1.00 83.81 245 ILE A N 1
ATOM 1831 C CA . ILE A 1 245 ? -0.284 1.655 -7.430 1.00 83.81 245 ILE A CA 1
ATOM 1832 C C . ILE A 1 245 ? 0.095 2.845 -6.544 1.00 83.81 245 ILE A C 1
ATOM 1834 O O . ILE A 1 245 ? -0.614 3.147 -5.582 1.00 83.81 245 ILE A O 1
ATOM 1838 N N . PRO A 1 246 ? 1.195 3.546 -6.852 1.00 78.31 246 PRO A N 1
ATOM 1839 C CA . PRO A 1 246 ? 1.515 4.789 -6.166 1.00 78.31 246 PRO A CA 1
ATOM 1840 C C . PRO A 1 246 ? 0.404 5.853 -6.331 1.00 78.31 246 PRO A C 1
ATOM 1842 O O . PRO A 1 246 ? -0.121 6.008 -7.437 1.00 78.31 246 PRO A O 1
ATOM 1845 N N . PRO A 1 247 ? 0.072 6.646 -5.295 1.00 72.56 247 PRO A N 1
ATOM 1846 C CA . PRO A 1 247 ? -1.047 7.591 -5.304 1.00 72.56 247 PRO A CA 1
ATOM 1847 C C . PRO A 1 247 ? -0.966 8.674 -6.385 1.00 72.56 247 PRO A C 1
ATOM 1849 O O . PRO A 1 247 ? -1.993 9.083 -6.917 1.00 72.56 247 PRO A O 1
ATOM 1852 N N . TYR A 1 248 ? 0.231 9.116 -6.787 1.00 65.81 248 TYR A N 1
ATOM 1853 C CA . TYR A 1 248 ? 0.377 10.100 -7.872 1.00 65.81 248 TYR A CA 1
ATOM 1854 C C . TYR A 1 248 ? -0.037 9.539 -9.245 1.00 65.81 248 TYR A C 1
ATOM 1856 O O . TYR A 1 248 ? -0.294 10.307 -10.176 1.00 65.81 248 TYR A O 1
ATOM 1864 N N . PHE A 1 249 ? -0.141 8.210 -9.380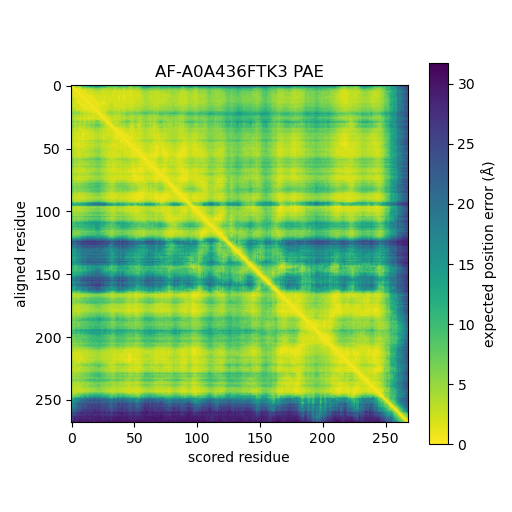 1.00 63.12 249 PHE A N 1
ATOM 1865 C CA . PHE A 1 249 ? -0.768 7.590 -10.539 1.00 63.12 249 PHE A CA 1
ATOM 1866 C C . PHE A 1 249 ? -2.301 7.640 -10.482 1.00 63.12 249 PHE A C 1
ATOM 1868 O O . PHE A 1 249 ? -2.916 7.470 -11.520 1.00 63.12 249 PHE A O 1
ATOM 1875 N N . ILE A 1 250 ? -2.956 7.938 -9.351 1.00 56.09 250 ILE A N 1
ATOM 1876 C CA . ILE A 1 250 ? -4.423 8.140 -9.323 1.00 56.09 250 ILE A CA 1
ATOM 1877 C C . ILE A 1 250 ? -4.819 9.343 -10.161 1.00 56.09 250 ILE A C 1
ATOM 1879 O O . ILE A 1 250 ? -5.759 9.263 -10.943 1.00 56.09 250 ILE A O 1
ATOM 1883 N N . PHE A 1 251 ? -4.096 10.459 -10.039 1.00 53.47 251 PHE A N 1
ATOM 1884 C CA . PHE A 1 251 ? -4.355 11.623 -10.889 1.00 53.47 251 PHE A CA 1
ATOM 1885 C C . PHE A 1 251 ? -4.135 11.294 -12.377 1.00 53.47 251 PHE A C 1
ATOM 1887 O O . PHE A 1 251 ? -4.723 11.933 -13.248 1.00 53.47 251 PHE A O 1
ATOM 1894 N N . GLN A 1 252 ? -3.358 10.242 -12.655 1.00 52.50 252 GLN A N 1
ATOM 1895 C CA . GLN A 1 252 ? -3.132 9.669 -13.978 1.00 52.50 252 GLN A CA 1
ATOM 1896 C C . GLN A 1 252 ? -4.115 8.540 -14.348 1.00 52.50 252 GLN A C 1
ATOM 1898 O O . GLN A 1 252 ? -4.227 8.251 -15.524 1.00 52.50 252 GLN A O 1
ATOM 1903 N N . PHE A 1 253 ? -4.853 7.926 -13.418 1.00 52.91 253 PHE A N 1
ATOM 1904 C CA . PHE A 1 253 ? -5.735 6.766 -13.651 1.00 52.91 253 PHE A CA 1
ATOM 1905 C C . PHE A 1 253 ? -7.064 6.886 -12.909 1.00 52.91 253 PHE A C 1
ATOM 1907 O O . PHE A 1 253 ? -7.554 5.903 -12.353 1.00 52.91 253 PHE A O 1
ATOM 1914 N N . ARG A 1 254 ? -7.654 8.084 -12.866 1.00 54.66 254 ARG A N 1
ATOM 1915 C CA . ARG A 1 254 ? -9.040 8.254 -12.420 1.00 54.66 254 ARG A CA 1
ATOM 1916 C C . ARG A 1 254 ? -9.917 7.276 -13.203 1.00 54.66 254 ARG A C 1
ATOM 1918 O O . ARG A 1 254 ? -10.125 7.447 -14.401 1.00 54.66 254 ARG A O 1
ATOM 1925 N N . VAL A 1 255 ? -10.343 6.201 -12.537 1.00 43.69 255 VAL A N 1
ATOM 1926 C CA . VAL A 1 255 ? -11.109 5.090 -13.131 1.00 43.69 255 VAL A CA 1
ATOM 1927 C C . VAL A 1 255 ? -12.488 5.582 -13.593 1.00 43.69 255 VAL A C 1
ATOM 1929 O O . VAL A 1 255 ? -13.068 5.032 -14.523 1.00 43.69 255 VAL A O 1
ATOM 1932 N N . ASP A 1 256 ? -12.965 6.674 -12.998 1.00 46.22 256 ASP A N 1
ATOM 1933 C CA . ASP A 1 256 ? -14.144 7.459 -13.369 1.00 46.22 256 ASP A CA 1
ATOM 1934 C C . ASP A 1 256 ? -13.931 8.376 -14.592 1.00 46.22 256 ASP A C 1
ATOM 1936 O O . ASP A 1 256 ? -14.878 8.985 -15.086 1.00 46.22 256 ASP A O 1
ATOM 1940 N N . GLY A 1 257 ? -12.710 8.430 -15.133 1.00 43.38 257 GLY A N 1
ATOM 1941 C CA . GLY A 1 257 ? -12.313 9.358 -16.184 1.00 43.38 257 GLY A CA 1
ATOM 1942 C C . GLY A 1 257 ? -12.048 10.764 -15.644 1.00 43.38 257 GLY A C 1
ATOM 1943 O O . GLY A 1 257 ? -12.545 11.175 -14.598 1.00 43.38 257 GLY A O 1
ATOM 1944 N N . HIS A 1 258 ? -11.243 11.538 -16.371 1.00 45.44 258 HIS A N 1
ATOM 1945 C CA . HIS A 1 258 ? -11.266 12.989 -16.188 1.00 45.44 258 HIS A CA 1
ATOM 1946 C C . HIS A 1 258 ? -12.555 13.522 -16.818 1.00 45.44 258 HIS A C 1
ATOM 1948 O O . HIS A 1 258 ? -12.878 13.074 -17.927 1.00 45.44 258 HIS A O 1
ATOM 1954 N N . PRO A 1 259 ? -13.289 14.450 -16.171 1.00 50.50 259 PRO A N 1
ATOM 1955 C CA . PRO A 1 259 ? -14.405 15.117 -16.824 1.00 50.50 259 PRO A CA 1
ATOM 1956 C C . PRO A 1 259 ? -13.898 15.679 -18.153 1.00 50.50 259 PRO A C 1
ATOM 1958 O O . PRO A 1 259 ? -12.958 16.477 -18.196 1.00 50.50 259 PRO A O 1
ATOM 1961 N N . ARG A 1 260 ? -14.456 15.163 -19.252 1.00 43.56 260 ARG A N 1
ATOM 1962 C CA . ARG A 1 260 ? -14.145 15.635 -20.598 1.00 43.56 260 ARG A CA 1
ATOM 1963 C C . ARG A 1 260 ? -14.552 17.087 -20.640 1.00 43.56 260 ARG A C 1
ATOM 1965 O O . ARG A 1 260 ? -15.748 17.328 -20.576 1.00 43.56 260 ARG A O 1
ATOM 1972 N N . SER A 1 261 ? -13.573 17.983 -20.759 1.00 43.19 261 SER A N 1
ATOM 1973 C CA . SER A 1 261 ? -13.753 19.424 -20.946 1.00 43.19 261 SER A CA 1
ATOM 1974 C C . SER A 1 261 ? -14.695 20.074 -19.928 1.00 43.19 261 SER A C 1
ATOM 1976 O O . SER A 1 261 ? -15.893 19.820 -19.895 1.00 43.19 261 SER A O 1
ATOM 1978 N N . TRP A 1 262 ? -14.191 21.045 -19.174 1.00 40.06 262 TRP A N 1
ATOM 1979 C CA . TRP A 1 262 ? -15.065 22.153 -18.812 1.00 40.06 262 TRP A CA 1
ATOM 1980 C C . TRP A 1 262 ? -15.601 22.733 -20.125 1.00 40.06 262 TRP A C 1
ATOM 1982 O O . TRP A 1 262 ? -14.902 23.476 -20.808 1.00 40.06 262 TRP A O 1
ATOM 1992 N N . VAL A 1 263 ? -16.811 22.344 -20.527 1.00 45.59 263 VAL A N 1
ATOM 1993 C CA . VAL A 1 263 ? -17.625 23.226 -21.347 1.00 45.59 263 VAL A CA 1
ATOM 1994 C C . VAL A 1 263 ? -17.936 24.349 -20.377 1.00 45.59 263 VAL A C 1
ATOM 1996 O O . VAL A 1 263 ? -18.723 24.167 -19.451 1.00 45.59 263 VAL A O 1
ATOM 1999 N N . GLN A 1 264 ? -17.208 25.461 -20.486 1.00 45.44 264 GLN A N 1
ATOM 2000 C CA . GLN A 1 264 ? -17.717 26.703 -19.935 1.00 45.44 264 GLN A CA 1
ATOM 2001 C C . GLN A 1 264 ? -19.101 26.857 -20.553 1.00 45.44 264 GLN A C 1
ATOM 2003 O O . GLN A 1 264 ? -19.216 27.009 -21.769 1.00 45.44 264 GLN A O 1
ATOM 2008 N N . ASP A 1 265 ? -20.138 26.722 -19.736 1.00 45.72 265 ASP A N 1
ATOM 2009 C CA . ASP A 1 265 ? -21.496 27.035 -20.142 1.00 45.72 265 ASP A CA 1
ATOM 2010 C C . ASP A 1 265 ? -21.561 28.565 -20.258 1.00 45.72 265 ASP A C 1
ATOM 2012 O O . ASP A 1 265 ? -21.973 29.275 -19.349 1.00 45.72 265 ASP A O 1
ATOM 2016 N N . VAL A 1 266 ? -20.995 29.095 -21.347 1.00 49.03 266 VAL A N 1
ATOM 2017 C CA . VAL A 1 266 ? -21.147 30.489 -21.767 1.00 49.03 266 VAL A CA 1
ATOM 2018 C C . VAL A 1 266 ? -22.479 30.597 -22.490 1.00 49.03 266 VAL A C 1
ATOM 2020 O O . VAL A 1 266 ? -22.557 30.699 -23.714 1.00 49.03 266 VAL A O 1
ATOM 2023 N N . ARG A 1 267 ? -23.553 30.511 -21.716 1.00 43.56 267 ARG A N 1
ATOM 2024 C CA . ARG A 1 267 ? -24.847 31.057 -22.103 1.00 43.56 267 ARG A CA 1
ATOM 2025 C C . ARG A 1 267 ? -25.259 32.034 -21.015 1.00 43.56 267 ARG A C 1
ATOM 2027 O O . ARG A 1 267 ? -25.713 31.621 -19.952 1.00 43.56 267 ARG A O 1
ATOM 2034 N N . GLU A 1 268 ? -24.990 33.308 -21.294 1.00 40.69 268 GLU A N 1
ATOM 2035 C CA . GLU A 1 268 ? -25.750 34.435 -20.740 1.00 40.69 268 GLU A CA 1
ATOM 2036 C C . GLU A 1 268 ? -27.219 34.349 -21.175 1.00 40.69 268 GLU A C 1
ATOM 2038 O O . GLU A 1 268 ? -27.474 33.881 -22.314 1.00 40.69 268 GLU A O 1
#

Foldseek 3Di:
DALLVLLCVVLVVQQVVCVVVVHDHDPDFDDSQAGDPVCVVVLPPFCSHAHAQGKAFQDDPPVRVVRAHDPQWHFDQQEAEPVDHGIGGTHGPVQQAFQAFQWRFYWDDPDVPRTQTQTPPVHQDDPSHRDLVRQDFRPNVDPQKGWQAAHPVDPQFPRGGDRRTGIWGNALPPADPQWFKDKDFARCLVVCVVVLHFLVVSRVPGIDIITHGWDASRYAHNNQWGWDDWDPPDPRGDPRTTGTDGPVCCVSCVVVGDPRDPPVPPDD

pLDDT: mean 80.88, std 14.79, range [40.06, 97.38]

Secondary structure (DSSP, 8-state):
--HHHHHTHHHHHHHHHHHHTT---------TTS--GGGTGGGTTSSTTTSTT-EEE-SS-GGGTT----TTEEEE-SEEESSSTTEEEEEETTS-STT-BS-EEEEEESSTT-EEEEEEES--EETTEE-TTT-PPP---STTEEEE---SS-TT------TT-EEEESSSSS--TTEEEEEEEPTTHHHHHHTT--HHHHHHHSEEEEEEEEE-SSSPPPTTSEEEPP-TT-TTSPTT-EEEE-GGGTTT--TT---S--------